Protein AF-A0A183IC36-F1 (afdb_monomer_lite)

Organism: NCBI:txid241478

Radius of gyration: 20.98 Å; chains: 1; bounding box: 50×53×58 Å

Foldseek 3Di:
DCPQDFQPFDFDDDPVCVPPDDDDDDDDDPVVQLVVPDFKDKGKCQQCSQPLVCQQSVWKKWFAFWQFFACVGPLDQFNLQITIIMIGHAVVSCVVPVLVVSVVRTADDPSGPRHDHDPSPPPDPDQLLAAEEEEEPVQPDPLADPVLVVVLVVVVCCSCPVRNYHYDYAYLPLLLCLLVLSLQNSLLRLLVSVLVQQPPPDDFWDPDDPDSVRRSVVSCVVRDDPVSVVSNVVSVVQQDFDDDPPDPGDRNNNVSLVSLVSLLVRVVCVCPVVVHPYYRHDQASDHDDDSVVVVVPPDPSVVCSRNSSGGRSCSSNSHIDIDDDDPD

Secondary structure (DSSP, 8-state):
--SS---S------SGGGGTS-S------HHHHHTT--SEEEEEESSSTTHHHHHHHTSEEEEPPTTTB--TTS--S-TTT-EEEEEES-HHHIIIIIHHHHHHHBS-BTTBTT-------------GGG-EEEEEGGG--TTS-HHHHHHHHHHHHHHHHHH--EEEEE--TTGGGHHHHHHHHHHHHHHHHGGG-SSSSSS---S--SSHHHHHHHHHHHHS-HHHHHHHHHHHHHHSPBP-TTS--B-HHHHHHHHHHHHHHHHHIIIIIS---EE---SSSSSPPPHHHHHS---HHHHHHHHTTTTHHHHHHT--EE------

pLDDT: mean 78.86, std 20.94, range [26.47, 98.12]

InterPro domains:
  IPR000120 Amidase [PTHR11895] (39-320)
  IPR023631 Amidase signature domain [PF01425] (37-319)
  IPR036928 Amidase signature (AS) superfamily [G3DSA:3.90.1300.10] (34-323)
  IPR036928 Amidase signature (AS) superfamily [SSF75304] (2-321)

Sequence (328 aa):
MLSDYVPPYNATVVERLLNNVAKNAFEFRIRSFSLKIYFSAIGSDTGGSTRNPASFCGVVGFKPTYGLLSRHGLISLVNSLDVPAIFTKIIQQLSANSLLTLELMAGIDVKDSTTVDFERCKPAVKDLKSLKIGLPKEYFTDDLSKSVVKLWMEVATLLETTFGCKLVEVSLPHTPYSIRCYHVIGESEIASNMARYDGIEYGHRVEESSSLSNMVALSRQEGFNEVVRRRILAGNYFLLKRYNENYFNIYRSTSAAKVRRLIANDFYRLFRQDKVDLLLTPITPSDAPLYSEYVDNEDGYTRERTDDYFTQPVNLAGICLFWLINLW

Structure (mmCIF, N/CA/C/O backbone):
data_AF-A0A183IC36-F1
#
_entry.id   AF-A0A183IC36-F1
#
loop_
_atom_site.group_PDB
_atom_site.id
_atom_site.type_symbol
_atom_site.label_atom_id
_atom_site.label_alt_id
_atom_site.label_comp_id
_atom_site.label_asym_id
_atom_site.label_entity_id
_atom_site.label_seq_id
_atom_site.pdbx_PDB_ins_code
_atom_site.Cartn_x
_atom_site.Cartn_y
_atom_site.Cartn_z
_atom_site.occupancy
_atom_site.B_iso_or_equiv
_atom_site.auth_seq_id
_atom_site.auth_comp_id
_atom_site.auth_asym_id
_atom_site.auth_atom_id
_atom_site.pdbx_PDB_model_num
ATOM 1 N N . MET A 1 1 ? 2.225 26.247 5.331 1.00 31.73 1 MET A N 1
ATOM 2 C CA . MET A 1 1 ? 2.516 24.858 5.745 1.00 31.73 1 MET A CA 1
ATOM 3 C C . MET A 1 1 ? 2.403 23.849 4.599 1.00 31.73 1 MET A C 1
ATOM 5 O O . MET A 1 1 ? 3.252 22.984 4.533 1.00 31.73 1 MET A O 1
ATOM 9 N N . LEU A 1 2 ? 1.454 23.975 3.654 1.00 32.62 2 LEU A N 1
ATOM 10 C CA . LEU A 1 2 ? 1.346 23.084 2.473 1.00 32.62 2 LEU A CA 1
ATOM 11 C C . LEU A 1 2 ? 1.917 23.685 1.164 1.00 32.62 2 LEU A C 1
ATOM 13 O O . LEU A 1 2 ? 1.571 23.238 0.070 1.00 32.62 2 LEU A O 1
ATOM 17 N N . SER A 1 3 ? 2.730 24.747 1.238 1.00 29.25 3 SER A N 1
ATOM 18 C CA . SER A 1 3 ? 3.227 25.456 0.048 1.00 29.25 3 SER A CA 1
ATOM 19 C C . SER A 1 3 ? 4.268 24.674 -0.749 1.00 29.25 3 SER A C 1
ATOM 21 O O . SER A 1 3 ? 4.345 24.863 -1.962 1.00 29.25 3 SER A O 1
ATOM 23 N N . ASP A 1 4 ? 4.987 23.766 -0.091 1.00 33.19 4 ASP A N 1
ATOM 24 C CA . ASP A 1 4 ? 6.212 23.164 -0.633 1.00 33.19 4 ASP A CA 1
ATOM 25 C C . ASP A 1 4 ? 6.184 21.625 -0.610 1.00 33.19 4 ASP A C 1
ATOM 27 O O . ASP A 1 4 ? 7.130 20.975 -1.034 1.00 33.19 4 ASP A O 1
ATOM 31 N N . TYR A 1 5 ? 5.080 21.009 -0.170 1.00 36.47 5 TYR A N 1
ATOM 32 C CA . TYR A 1 5 ? 4.939 19.552 -0.174 1.00 36.47 5 TYR A CA 1
ATOM 33 C C . TYR A 1 5 ? 4.614 19.030 -1.586 1.00 36.47 5 TYR A C 1
ATOM 35 O O . TYR A 1 5 ? 3.562 19.345 -2.155 1.00 36.47 5 TYR A O 1
ATOM 43 N N . VAL A 1 6 ? 5.511 18.211 -2.145 1.00 35.06 6 VAL A N 1
ATOM 44 C CA . VAL A 1 6 ? 5.308 17.465 -3.396 1.00 35.06 6 VAL A CA 1
ATOM 45 C C . VAL A 1 6 ? 5.135 15.985 -3.038 1.00 35.06 6 VAL A C 1
ATOM 47 O O . VAL A 1 6 ? 6.096 15.367 -2.584 1.00 35.06 6 VAL A O 1
ATOM 50 N N . PRO A 1 7 ? 3.937 15.394 -3.202 1.00 36.12 7 PRO A N 1
ATOM 51 C CA . PRO A 1 7 ? 3.745 13.978 -2.915 1.00 36.12 7 PRO A CA 1
ATOM 52 C C . PRO A 1 7 ? 4.574 13.119 -3.893 1.00 36.12 7 PRO A C 1
ATOM 54 O O . PRO A 1 7 ? 4.545 13.386 -5.095 1.00 36.12 7 PRO A O 1
ATOM 57 N N . PRO A 1 8 ? 5.265 12.063 -3.421 1.00 32.47 8 PRO A N 1
ATOM 58 C CA . PRO A 1 8 ? 6.140 11.223 -4.251 1.00 32.47 8 PRO A CA 1
ATOM 59 C C . PRO A 1 8 ? 5.389 10.289 -5.221 1.00 32.47 8 PRO A C 1
ATOM 61 O O . PRO A 1 8 ? 6.013 9.532 -5.964 1.00 32.47 8 PRO A O 1
ATOM 64 N N . TYR A 1 9 ? 4.053 10.322 -5.228 1.00 37.75 9 TYR A N 1
ATOM 65 C CA . TYR A 1 9 ? 3.208 9.374 -5.947 1.00 37.75 9 TYR A CA 1
ATOM 66 C C . TYR A 1 9 ? 2.429 10.067 -7.074 1.00 37.75 9 TYR A C 1
ATOM 68 O O . TYR A 1 9 ? 1.503 10.839 -6.822 1.00 37.75 9 TYR A O 1
ATOM 76 N N . ASN A 1 10 ? 2.783 9.761 -8.327 1.00 36.22 10 ASN A N 1
ATOM 77 C CA . ASN A 1 10 ? 1.979 10.122 -9.495 1.00 36.22 10 ASN A CA 1
ATOM 78 C C . ASN A 1 10 ? 0.760 9.191 -9.562 1.00 36.22 10 ASN A C 1
ATOM 80 O O . ASN A 1 10 ? 0.887 8.010 -9.876 1.00 36.22 10 ASN A O 1
ATOM 84 N N . ALA A 1 11 ? -0.426 9.712 -9.254 1.00 35.12 11 ALA A N 1
ATOM 85 C CA . ALA A 1 11 ? -1.677 9.015 -9.519 1.00 35.12 11 ALA A CA 1
ATOM 86 C C . ALA A 1 11 ? -2.098 9.270 -10.973 1.00 35.12 11 ALA A C 1
ATOM 88 O O . ALA A 1 11 ? -2.302 10.417 -11.366 1.00 35.12 11 ALA A O 1
ATOM 89 N N . THR A 1 12 ? -2.234 8.220 -11.783 1.00 34.06 12 THR A N 1
ATOM 90 C CA . THR A 1 12 ? -2.760 8.340 -13.152 1.00 34.06 12 THR A CA 1
ATOM 91 C C . THR A 1 12 ? -3.719 7.193 -13.447 1.00 34.06 12 THR A C 1
ATOM 93 O O . THR A 1 12 ? -3.271 6.069 -13.635 1.00 34.06 12 THR A O 1
ATOM 96 N N . VAL A 1 13 ? -5.026 7.479 -13.480 1.00 30.98 13 VAL A N 1
ATOM 97 C CA . VAL A 1 13 ? -6.116 6.676 -14.092 1.00 30.98 13 VAL A CA 1
ATOM 98 C C . VAL A 1 13 ? -7.286 7.668 -14.333 1.00 30.98 13 VAL A C 1
ATOM 100 O O . VAL A 1 13 ? -7.424 8.592 -13.538 1.00 30.98 13 VAL A O 1
ATOM 103 N N . VAL A 1 14 ? -8.177 7.630 -15.339 1.00 37.72 14 VAL A N 1
ATOM 104 C CA . VAL A 1 14 ? -8.875 6.506 -15.993 1.00 37.72 14 VAL A CA 1
ATOM 105 C C . VAL A 1 14 ? -9.609 6.954 -17.284 1.00 37.72 14 VAL A C 1
ATOM 107 O O . VAL A 1 14 ? -10.197 8.031 -17.320 1.00 37.72 14 VAL A O 1
ATOM 110 N N . GLU A 1 15 ? -9.719 6.053 -18.272 1.00 30.66 15 GLU A N 1
ATOM 111 C CA . GLU A 1 15 ? -10.542 6.145 -19.501 1.00 30.66 15 GLU A CA 1
ATOM 112 C C . GLU A 1 15 ? -12.043 5.783 -19.294 1.00 30.66 15 GLU A C 1
ATOM 114 O O . GLU A 1 15 ? -12.911 6.261 -20.018 1.00 30.66 15 GLU A O 1
ATOM 119 N N . ARG A 1 16 ? -12.412 5.001 -18.263 1.00 32.03 16 ARG A N 1
ATOM 120 C CA . ARG A 1 16 ? -13.821 4.624 -17.960 1.00 32.03 16 ARG A CA 1
ATOM 121 C C . ARG A 1 16 ? -14.717 5.773 -17.469 1.00 32.03 16 ARG A C 1
ATOM 123 O O . ARG A 1 16 ? -15.932 5.672 -17.621 1.00 32.03 16 ARG A O 1
ATOM 130 N N . LEU A 1 17 ? -14.158 6.857 -16.921 1.00 34.94 17 LEU A N 1
ATOM 131 C CA . LEU A 1 17 ? -14.944 8.041 -16.533 1.00 34.94 17 LEU A CA 1
ATOM 132 C C . LEU A 1 17 ? -15.499 8.792 -17.754 1.00 34.94 17 LEU A C 1
ATOM 134 O O . LEU A 1 17 ? -16.596 9.343 -17.683 1.00 34.94 17 LEU A O 1
ATOM 138 N N . LEU A 1 18 ? -14.790 8.747 -18.887 1.00 34.16 18 LEU A N 1
ATOM 139 C CA . LEU A 1 18 ? -15.135 9.506 -20.093 1.00 34.16 18 LEU A CA 1
ATOM 140 C C . LEU A 1 18 ? -16.410 9.012 -20.785 1.00 34.16 18 LEU A C 1
ATOM 142 O O . LEU A 1 18 ? -17.034 9.778 -21.515 1.00 34.16 18 LEU A O 1
ATOM 146 N N . ASN A 1 19 ? -16.821 7.765 -20.539 1.00 33.84 19 ASN A N 1
ATOM 147 C CA . ASN A 1 19 ? -17.969 7.177 -21.226 1.00 33.84 19 ASN A CA 1
ATOM 148 C C . ASN A 1 19 ? -19.306 7.371 -20.494 1.00 33.84 19 ASN A C 1
ATOM 150 O O . ASN A 1 19 ? -20.339 7.182 -21.126 1.00 33.84 19 ASN A O 1
ATOM 154 N N . ASN A 1 20 ? -19.315 7.763 -19.210 1.00 32.00 20 ASN A N 1
ATOM 155 C CA . ASN A 1 20 ? -20.555 7.826 -18.416 1.00 32.00 20 ASN A CA 1
ATOM 156 C C . ASN A 1 20 ? -20.737 9.079 -17.544 1.00 32.00 20 ASN A C 1
ATOM 158 O O . ASN A 1 20 ? -21.833 9.275 -17.023 1.00 32.00 20 ASN A O 1
ATOM 162 N N . VAL A 1 21 ? -19.730 9.942 -17.366 1.00 28.89 21 VAL A N 1
ATOM 163 C CA . VAL A 1 21 ? -19.878 11.164 -16.558 1.00 28.89 21 VAL A CA 1
ATOM 164 C C . VAL A 1 21 ? -19.208 12.342 -17.258 1.00 28.89 21 VAL A C 1
ATOM 166 O O . VAL A 1 21 ? -18.117 12.227 -17.804 1.00 28.89 21 VAL A O 1
ATOM 169 N N . ALA A 1 22 ? -19.930 13.462 -17.271 1.00 26.47 22 ALA A N 1
ATOM 170 C CA . ALA A 1 22 ? -19.610 14.752 -17.865 1.00 26.47 22 ALA A CA 1
ATOM 171 C C . ALA A 1 22 ? -18.113 15.063 -18.062 1.00 26.47 22 ALA A C 1
ATOM 173 O O . ALA A 1 22 ? -17.311 14.992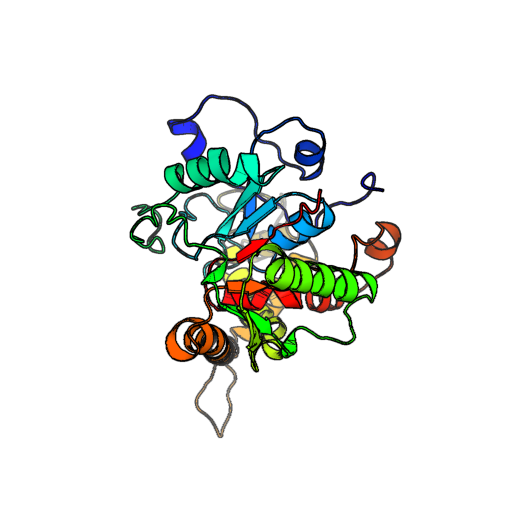 -17.133 1.00 26.47 22 ALA A O 1
ATOM 174 N N . LYS A 1 23 ? -17.790 15.545 -19.272 1.00 27.38 23 LYS A N 1
ATOM 175 C CA . LYS A 1 23 ? -16.598 16.349 -19.570 1.00 27.38 23 LYS A CA 1
ATOM 176 C C . LYS A 1 23 ? -16.442 17.423 -18.493 1.00 27.38 23 LYS A C 1
ATOM 178 O O . LYS A 1 23 ? -17.195 18.388 -18.530 1.00 27.38 23 LYS A O 1
ATOM 183 N N . ASN A 1 24 ? -15.513 17.250 -17.557 1.00 26.66 24 ASN A N 1
ATOM 184 C CA . ASN A 1 24 ? -14.719 18.319 -16.953 1.00 26.66 24 ASN A CA 1
ATOM 185 C C . ASN A 1 24 ? -13.709 17.753 -15.951 1.00 26.66 24 ASN A C 1
ATOM 187 O O . ASN A 1 24 ? -14.068 16.972 -15.075 1.00 26.66 24 ASN A O 1
ATOM 191 N N . ALA A 1 25 ? -12.489 18.289 -16.063 1.00 28.77 25 ALA A N 1
ATOM 192 C CA . ALA A 1 25 ? -11.307 18.092 -15.225 1.00 28.77 25 ALA A CA 1
ATOM 193 C C . ALA A 1 25 ? -10.624 16.738 -15.380 1.00 28.77 25 ALA A C 1
ATOM 195 O O . ALA A 1 25 ? -11.308 15.741 -15.332 1.00 28.77 25 ALA A O 1
ATOM 196 N N . PHE A 1 26 ? -9.297 16.717 -15.547 1.00 33.16 26 PHE A N 1
ATOM 197 C CA . PHE A 1 26 ? -8.390 15.796 -14.844 1.00 33.16 26 PHE A CA 1
ATOM 198 C C . PHE A 1 26 ? -6.934 16.122 -15.216 1.00 33.16 26 PHE A C 1
ATOM 200 O O . PHE A 1 26 ? -6.388 15.629 -16.193 1.00 33.16 26 PHE A O 1
ATOM 207 N N . GLU A 1 27 ? -6.307 16.951 -14.383 1.00 29.80 27 GLU A N 1
ATOM 208 C CA . GLU A 1 27 ? -4.854 17.035 -14.213 1.00 29.80 27 GLU A CA 1
ATOM 209 C C . GLU A 1 27 ? -4.636 17.189 -12.699 1.00 29.80 27 GLU A C 1
ATOM 211 O O . GLU A 1 27 ? -5.082 18.174 -12.101 1.00 29.80 27 GLU A O 1
ATOM 216 N N . PHE A 1 28 ? -4.115 16.158 -12.023 1.00 40.41 28 PHE A N 1
ATOM 217 C CA . PHE A 1 28 ? -4.201 16.070 -10.560 1.00 40.41 28 PHE A CA 1
ATOM 218 C C . PHE A 1 28 ? -2.845 16.230 -9.870 1.00 40.41 28 PHE A C 1
ATOM 220 O O . PHE A 1 28 ? -1.989 15.352 -9.908 1.00 40.41 28 PHE A O 1
ATOM 227 N N . ARG A 1 29 ? -2.707 17.341 -9.139 1.00 45.19 29 ARG A N 1
ATOM 228 C CA . ARG A 1 29 ? -1.849 17.464 -7.953 1.00 45.19 29 ARG A CA 1
ATOM 229 C C . ARG A 1 29 ? -2.770 17.499 -6.730 1.00 45.19 29 ARG A C 1
ATOM 231 O O . ARG A 1 29 ? -3.709 18.291 -6.707 1.00 45.19 29 ARG A O 1
ATOM 238 N N . ILE A 1 30 ? -2.480 16.702 -5.698 1.00 43.16 30 ILE A N 1
ATOM 239 C CA . ILE A 1 30 ? -3.249 16.581 -4.432 1.00 43.16 30 ILE A CA 1
ATOM 240 C C . ILE A 1 30 ? -3.588 17.955 -3.805 1.00 43.16 30 ILE A C 1
ATOM 242 O O . ILE A 1 30 ? -4.652 18.156 -3.217 1.00 43.16 30 ILE A O 1
ATOM 246 N N . ARG A 1 31 ? -2.732 18.955 -4.037 1.00 40.69 31 ARG A N 1
ATOM 247 C CA . ARG A 1 31 ? -2.911 20.354 -3.629 1.00 40.69 31 ARG A CA 1
ATOM 248 C C . ARG A 1 31 ? -4.170 21.023 -4.207 1.00 40.69 31 ARG A C 1
ATOM 250 O O . ARG A 1 31 ? -4.856 21.740 -3.484 1.00 40.69 31 ARG A O 1
ATOM 257 N N . SER A 1 32 ? -4.523 20.758 -5.467 1.00 41.00 32 SER A N 1
ATOM 258 C CA . SER A 1 32 ? -5.707 21.341 -6.126 1.00 41.00 32 SER A CA 1
ATOM 259 C C . SER A 1 32 ? -7.025 20.835 -5.523 1.00 41.00 32 SER A C 1
ATOM 261 O O . SER A 1 32 ? -8.036 21.536 -5.548 1.00 41.00 32 SER A O 1
ATOM 263 N N . PHE A 1 33 ? -7.015 19.637 -4.929 1.00 45.38 33 PHE A N 1
ATOM 264 C CA . PHE A 1 33 ? -8.163 19.069 -4.220 1.00 45.38 33 PHE A CA 1
ATOM 265 C C . PHE A 1 33 ? -8.390 19.725 -2.853 1.00 45.38 33 PHE A C 1
ATOM 267 O O . PHE A 1 33 ? -9.520 20.091 -2.518 1.00 45.38 33 PHE A O 1
ATOM 274 N N . SER A 1 34 ? -7.305 19.947 -2.105 1.00 44.66 34 SER A N 1
ATOM 275 C CA . SER A 1 34 ? -7.322 20.661 -0.821 1.00 44.66 34 SER A CA 1
ATOM 276 C C . SER A 1 34 ? -7.820 22.113 -0.976 1.00 44.66 34 SER A C 1
ATOM 278 O O . SER A 1 34 ? -8.571 22.614 -0.141 1.00 44.66 34 SER A O 1
ATOM 280 N N . LEU A 1 35 ? -7.547 22.754 -2.121 1.00 43.88 35 LEU A N 1
ATOM 281 C CA . LEU A 1 35 ? -7.967 24.126 -2.465 1.00 43.88 35 LEU A CA 1
ATOM 282 C C . LEU A 1 35 ? -9.443 24.287 -2.892 1.00 43.88 35 LEU A C 1
ATOM 284 O O . LEU A 1 35 ? -9.816 25.276 -3.515 1.00 43.88 35 LEU A O 1
ATOM 288 N N . LYS A 1 36 ? -10.314 23.345 -2.524 1.00 47.47 36 LYS A N 1
ATOM 289 C CA . LYS A 1 36 ? -11.776 23.390 -2.710 1.00 47.47 36 LYS A CA 1
ATOM 290 C C . LYS A 1 36 ? -12.328 23.218 -4.137 1.00 47.47 36 LYS A C 1
ATOM 292 O O . LYS A 1 36 ? -13.545 23.228 -4.278 1.00 47.47 36 LYS A O 1
ATOM 297 N N . ILE A 1 37 ? -11.522 22.887 -5.143 1.00 47.12 37 ILE A N 1
ATOM 298 C CA . ILE A 1 37 ? -11.973 22.879 -6.552 1.00 47.12 37 ILE A CA 1
ATOM 299 C C . ILE A 1 37 ? -12.823 21.640 -6.935 1.00 47.12 37 ILE A C 1
ATOM 301 O O . ILE A 1 37 ? -13.694 21.748 -7.791 1.00 47.12 37 ILE A O 1
ATOM 305 N N . TYR A 1 38 ? -12.658 20.486 -6.268 1.00 52.53 38 TYR A N 1
ATOM 306 C CA . TYR A 1 38 ? -13.317 19.220 -6.667 1.00 52.53 38 TYR A CA 1
ATOM 307 C C . TYR A 1 38 ? -14.015 18.477 -5.514 1.00 52.53 38 TYR A C 1
ATOM 309 O O . TYR A 1 38 ? -13.646 18.648 -4.352 1.00 52.53 38 TYR A O 1
ATOM 317 N N . PHE A 1 39 ? -15.027 17.652 -5.812 1.00 62.03 39 PHE A N 1
ATOM 318 C CA . PHE A 1 39 ? -15.812 16.899 -4.811 1.00 62.03 39 PHE A CA 1
ATOM 319 C C . PHE A 1 39 ? -15.217 15.526 -4.458 1.00 62.03 39 PHE A C 1
ATOM 321 O O . PHE A 1 39 ? -15.311 15.090 -3.313 1.00 62.03 39 PHE A O 1
ATOM 328 N N . SER A 1 40 ? -14.572 14.866 -5.419 1.00 70.50 40 SER A N 1
ATOM 329 C CA . SER A 1 40 ? -13.836 13.612 -5.243 1.00 70.50 40 SER A CA 1
ATOM 330 C C . SER A 1 40 ? -12.675 13.568 -6.238 1.00 70.50 40 SER A C 1
ATOM 332 O O . SER A 1 40 ? -12.696 14.292 -7.236 1.00 70.50 40 SER A O 1
ATOM 334 N N . ALA A 1 41 ? -11.659 12.759 -5.956 1.00 77.00 41 ALA A N 1
ATOM 335 C CA . ALA A 1 41 ? -10.572 12.487 -6.884 1.00 77.00 41 ALA A CA 1
ATOM 336 C C . ALA A 1 41 ? -10.178 11.012 -6.847 1.00 77.00 41 ALA A C 1
ATOM 338 O O . ALA A 1 41 ? -10.387 10.334 -5.842 1.00 77.00 41 ALA A O 1
ATOM 339 N N . ILE A 1 42 ? -9.592 10.532 -7.941 1.00 81.94 42 ILE A N 1
ATOM 340 C CA . ILE A 1 42 ? -9.096 9.162 -8.052 1.00 81.94 42 ILE A CA 1
ATOM 341 C C . ILE A 1 42 ? -7.588 9.159 -7.823 1.00 81.94 42 ILE A C 1
ATOM 343 O O . ILE A 1 42 ? -6.851 9.972 -8.378 1.00 81.94 42 ILE A O 1
ATOM 347 N N . GLY A 1 43 ? -7.154 8.230 -6.982 1.00 85.44 43 GLY A N 1
ATOM 348 C CA . GLY A 1 43 ? -5.767 7.897 -6.717 1.00 85.44 43 GLY A CA 1
ATOM 349 C C . GLY A 1 43 ? -5.443 6.464 -7.124 1.00 85.44 43 GLY A C 1
ATOM 350 O O . GLY A 1 43 ? -6.280 5.724 -7.641 1.00 85.44 43 GLY A O 1
ATOM 351 N N . SER A 1 44 ? -4.221 6.051 -6.814 1.00 89.12 44 SER A N 1
ATOM 352 C CA . SER A 1 44 ? -3.861 4.640 -6.704 1.00 89.12 44 SER A CA 1
ATOM 353 C C . SER A 1 44 ? -3.163 4.412 -5.366 1.00 89.12 44 SER A C 1
ATOM 355 O O . SER A 1 44 ? -2.596 5.337 -4.776 1.00 89.12 44 SER A O 1
ATOM 357 N N . ASP A 1 45 ? -3.250 3.199 -4.841 1.00 92.19 45 ASP A N 1
ATOM 358 C CA . ASP A 1 45 ? -2.612 2.819 -3.588 1.00 92.19 45 ASP A CA 1
ATOM 359 C C . ASP A 1 45 ? -1.987 1.432 -3.730 1.00 92.19 45 ASP A C 1
ATOM 361 O O . ASP A 1 45 ? -2.684 0.416 -3.732 1.00 92.19 45 ASP A O 1
ATOM 365 N N . THR A 1 46 ? -0.662 1.413 -3.852 1.00 92.75 46 THR A N 1
ATOM 366 C CA . THR A 1 46 ? 0.134 0.181 -3.951 1.00 92.75 46 THR A CA 1
ATOM 367 C C . THR A 1 46 ? 0.718 -0.225 -2.601 1.00 92.75 46 THR A C 1
ATOM 369 O O . THR A 1 46 ? 0.758 -1.409 -2.277 1.00 92.75 46 THR A O 1
ATOM 372 N N . GLY A 1 47 ? 1.111 0.753 -1.783 1.00 90.56 47 GLY A N 1
ATOM 373 C CA . GLY A 1 47 ? 1.684 0.541 -0.450 1.00 90.56 47 GLY A CA 1
ATOM 374 C C . GLY A 1 47 ? 1.316 1.621 0.566 1.00 90.56 47 GLY A C 1
ATOM 375 O O . GLY A 1 47 ? 1.946 1.693 1.605 1.00 90.56 47 GLY A O 1
ATOM 376 N N . GLY A 1 48 ? 0.318 2.465 0.281 1.00 87.31 48 GLY A N 1
ATOM 377 C CA . GLY A 1 48 ? 0.003 3.658 1.080 1.00 87.31 48 GLY A CA 1
ATOM 378 C C . GLY A 1 48 ? -0.161 4.937 0.259 1.00 87.31 48 GLY A C 1
ATOM 379 O O . GLY A 1 48 ? -0.529 5.969 0.811 1.00 87.31 48 GLY A O 1
ATOM 380 N N . SER A 1 49 ? 0.056 4.881 -1.058 1.00 87.19 49 SER A N 1
ATOM 381 C CA . SER A 1 49 ? 0.122 6.044 -1.959 1.00 87.19 49 SER A CA 1
ATOM 382 C C . SER A 1 49 ? -1.149 6.898 -2.048 1.00 87.19 49 SER A C 1
ATOM 384 O O . SER A 1 49 ? -1.095 8.000 -2.585 1.00 87.19 49 SER A O 1
ATOM 386 N N . THR A 1 50 ? -2.277 6.438 -1.496 1.00 86.81 50 THR A N 1
ATOM 387 C CA . THR A 1 50 ? -3.467 7.275 -1.275 1.00 86.81 50 THR A CA 1
ATOM 388 C C . THR A 1 50 ? -3.648 7.635 0.194 1.00 86.81 50 THR A C 1
ATOM 390 O O . THR A 1 50 ? -3.927 8.786 0.515 1.00 86.81 50 THR A O 1
ATOM 393 N N . ARG A 1 51 ? -3.455 6.680 1.106 1.00 87.81 51 ARG A N 1
ATOM 394 C CA . ARG A 1 51 ? -3.692 6.879 2.545 1.00 87.81 51 ARG A CA 1
ATOM 395 C C . ARG A 1 51 ? -2.682 7.814 3.212 1.00 87.81 51 ARG A C 1
ATOM 397 O O . ARG A 1 51 ? -3.088 8.677 3.980 1.00 87.81 51 ARG A O 1
ATOM 404 N N . ASN A 1 52 ? -1.401 7.701 2.881 1.00 86.62 52 ASN A N 1
ATOM 405 C CA . ASN A 1 52 ? -0.346 8.559 3.424 1.00 86.62 52 ASN A CA 1
ATOM 406 C C . ASN A 1 52 ? -0.546 10.035 3.043 1.00 86.62 52 ASN A C 1
ATOM 408 O O . ASN A 1 52 ? -0.632 10.872 3.944 1.00 86.62 52 ASN A O 1
ATOM 412 N N . PRO A 1 53 ? -0.722 10.400 1.756 1.00 82.75 53 PRO A N 1
ATOM 413 C CA . PRO A 1 53 ? -0.983 11.796 1.419 1.00 82.75 53 PRO A CA 1
ATOM 414 C C . PRO A 1 53 ? -2.352 12.289 1.903 1.00 82.75 53 PRO A C 1
ATOM 416 O O . PRO A 1 53 ? -2.476 13.470 2.217 1.00 82.75 53 PRO A O 1
ATOM 419 N N . ALA A 1 54 ? -3.362 11.417 2.001 1.00 82.19 54 ALA A N 1
ATOM 420 C CA . ALA A 1 54 ? -4.634 11.740 2.651 1.00 82.19 54 ALA A CA 1
ATOM 421 C C . ALA A 1 54 ? -4.424 12.174 4.111 1.00 82.19 54 ALA A C 1
ATOM 423 O O . ALA A 1 54 ? -4.896 13.246 4.496 1.00 82.19 54 ALA A O 1
ATOM 424 N N . SER A 1 55 ? -3.624 11.402 4.860 1.00 84.00 55 SER A N 1
ATOM 425 C CA . SER A 1 55 ? -3.219 11.707 6.237 1.00 84.00 55 SER A CA 1
ATOM 426 C C . SER A 1 55 ? -2.567 13.079 6.351 1.00 84.00 55 SER A C 1
ATOM 428 O O . SER A 1 55 ? -3.044 13.949 7.078 1.00 84.00 55 SER A O 1
ATOM 430 N N . PHE A 1 56 ? -1.536 13.322 5.543 1.00 81.94 56 PHE A N 1
ATOM 431 C CA . PHE A 1 56 ? -0.796 14.584 5.564 1.00 81.94 56 PHE A CA 1
ATOM 432 C C . PHE A 1 56 ? -1.607 15.798 5.100 1.00 81.94 56 PHE A C 1
ATOM 434 O O . PHE A 1 56 ? -1.314 16.922 5.504 1.00 81.94 56 PHE A O 1
ATOM 441 N N . CYS A 1 57 ? -2.618 15.600 4.252 1.00 81.00 57 CYS A N 1
ATOM 442 C CA . CYS A 1 57 ? -3.430 16.690 3.713 1.00 81.00 57 CYS A CA 1
ATOM 443 C C . CYS A 1 57 ? -4.734 16.929 4.482 1.00 81.00 57 CYS A C 1
ATOM 445 O O . CYS A 1 57 ? -5.473 17.844 4.112 1.00 81.00 57 CYS A O 1
ATOM 447 N N . GLY A 1 58 ? -5.048 16.126 5.504 1.00 76.94 58 GLY A N 1
ATOM 448 C CA . GLY A 1 58 ? -6.304 16.263 6.239 1.00 76.94 58 GLY A CA 1
ATOM 449 C C . GLY A 1 58 ? -7.540 15.924 5.393 1.00 76.94 58 GLY A C 1
ATOM 450 O O . GLY A 1 58 ? -8.573 16.567 5.553 1.00 76.94 58 GLY A O 1
ATOM 451 N N . VAL A 1 59 ? -7.438 14.987 4.441 1.00 78.12 59 VAL A N 1
ATOM 452 C CA . VAL A 1 59 ? -8.536 14.613 3.520 1.00 78.12 59 VAL A CA 1
ATOM 453 C C . VAL A 1 59 ? -8.766 13.114 3.520 1.00 78.12 59 VAL A C 1
ATOM 455 O O . VAL A 1 59 ? -7.819 12.347 3.595 1.00 78.12 59 VAL A O 1
ATOM 458 N N . VAL A 1 60 ? -10.008 12.662 3.398 1.00 79.81 60 VAL A N 1
ATOM 459 C CA . VAL A 1 60 ? -10.339 11.233 3.418 1.00 79.81 60 VAL A CA 1
ATOM 460 C C . VAL A 1 60 ? -9.674 10.511 2.244 1.00 79.81 60 VAL A C 1
ATOM 462 O O . VAL A 1 60 ? -9.891 10.874 1.088 1.00 79.81 60 VAL A O 1
ATOM 465 N N . GLY A 1 61 ? -8.910 9.459 2.541 1.00 83.25 61 GLY A N 1
ATOM 466 C CA . GLY A 1 61 ? -8.325 8.547 1.560 1.00 83.25 61 GLY A CA 1
ATOM 467 C C . GLY A 1 61 ? -8.874 7.141 1.753 1.00 83.25 61 GLY A C 1
ATOM 468 O O . GLY A 1 61 ? -8.727 6.546 2.824 1.00 83.25 61 GLY A O 1
ATOM 469 N N . PHE A 1 62 ? -9.502 6.599 0.715 1.00 84.81 62 PHE A N 1
ATOM 470 C CA . PHE A 1 62 ? -10.083 5.267 0.737 1.00 84.81 62 PHE A CA 1
ATOM 471 C C . PHE A 1 62 ? -9.382 4.351 -0.258 1.00 84.81 62 PHE A C 1
ATOM 473 O O . PHE A 1 62 ? -9.411 4.594 -1.466 1.00 84.81 62 PHE A O 1
ATOM 480 N N . LYS A 1 63 ? -8.802 3.265 0.267 1.00 90.31 63 LYS A N 1
ATOM 481 C CA . LYS A 1 63 ? -8.314 2.145 -0.534 1.00 90.31 63 LYS A CA 1
ATOM 482 C C . LYS A 1 63 ? -9.306 0.976 -0.441 1.00 90.31 63 LYS A C 1
ATOM 484 O O . LYS A 1 63 ? -9.346 0.302 0.598 1.00 90.31 63 LYS A O 1
ATOM 489 N N . PRO A 1 64 ? -10.038 0.670 -1.523 1.00 88.19 64 PRO A N 1
ATOM 490 C CA . PRO A 1 64 ? -10.922 -0.486 -1.580 1.00 88.19 64 PRO A CA 1
ATOM 491 C C . PRO A 1 64 ? -10.198 -1.834 -1.428 1.00 88.19 64 PRO A C 1
ATOM 493 O O . PRO A 1 64 ? -8.964 -1.926 -1.428 1.00 88.19 64 PRO A O 1
ATOM 496 N N . THR A 1 65 ? -10.982 -2.903 -1.291 1.00 90.62 65 THR A N 1
ATOM 497 C CA . THR A 1 65 ? -10.489 -4.286 -1.371 1.00 90.62 65 THR A CA 1
ATOM 498 C C . THR A 1 65 ? -9.874 -4.536 -2.748 1.00 90.62 65 THR A C 1
ATOM 500 O O . THR A 1 65 ? -10.395 -4.056 -3.758 1.00 90.62 65 THR A O 1
ATOM 503 N N . TYR A 1 66 ? -8.762 -5.274 -2.801 1.00 93.56 66 TYR A N 1
ATOM 504 C CA . TYR A 1 66 ? -8.145 -5.644 -4.075 1.00 93.56 66 TYR A CA 1
ATOM 505 C C . TYR A 1 66 ? -9.143 -6.428 -4.940 1.00 93.56 66 TYR A C 1
ATOM 507 O O . TYR A 1 66 ? -9.819 -7.329 -4.446 1.00 93.56 66 TYR A O 1
ATOM 515 N N . GLY A 1 67 ? -9.250 -6.057 -6.216 1.00 91.25 67 GLY A N 1
ATOM 516 C CA . GLY A 1 67 ? -10.212 -6.635 -7.157 1.00 91.25 67 GLY A CA 1
ATOM 517 C C . GLY A 1 67 ? -11.617 -6.022 -7.110 1.00 91.25 67 GLY A C 1
ATOM 518 O O . GLY A 1 67 ? -12.442 -6.383 -7.942 1.00 91.25 67 GLY A O 1
ATOM 519 N N . LEU A 1 68 ? -11.924 -5.095 -6.187 1.00 89.69 68 LEU A N 1
ATOM 520 C CA . LEU A 1 68 ? -13.237 -4.428 -6.182 1.00 89.69 68 LEU A CA 1
ATOM 521 C C . LEU A 1 68 ? -13.362 -3.416 -7.328 1.00 89.69 68 LEU A C 1
ATOM 523 O O . LEU A 1 68 ? -14.424 -3.296 -7.937 1.00 89.69 68 LEU A O 1
ATOM 527 N N . LEU A 1 69 ? -12.279 -2.686 -7.601 1.00 90.31 69 LEU A N 1
ATOM 528 C CA . LEU A 1 69 ? -12.183 -1.731 -8.700 1.00 90.31 69 LEU A CA 1
ATOM 529 C C . LEU A 1 69 ? -11.244 -2.269 -9.779 1.00 90.31 69 LEU A C 1
ATOM 531 O O . LEU A 1 69 ? -10.154 -2.748 -9.463 1.00 90.31 69 LEU A O 1
ATOM 535 N N . SER A 1 70 ? -11.659 -2.139 -11.040 1.00 91.25 70 SER A N 1
ATOM 536 C CA . SER A 1 70 ? -10.841 -2.520 -12.194 1.00 91.25 70 SER A CA 1
ATOM 537 C C . SER A 1 70 ? -9.575 -1.677 -12.301 1.00 91.25 70 SER A C 1
ATOM 539 O O . SER A 1 70 ? -9.609 -0.452 -12.179 1.00 91.25 70 SER A O 1
ATOM 541 N N . ARG A 1 71 ? -8.465 -2.345 -12.604 1.00 94.00 71 ARG A N 1
ATOM 542 C CA . ARG A 1 71 ? -7.157 -1.761 -12.915 1.00 94.00 71 ARG A CA 1
ATOM 543 C C . ARG A 1 71 ? -6.967 -1.555 -14.418 1.00 94.00 71 ARG A C 1
ATOM 545 O O . ARG A 1 71 ? -5.907 -1.104 -14.838 1.00 94.00 71 ARG A O 1
ATOM 552 N N . HIS A 1 72 ? -7.960 -1.862 -15.252 1.00 91.06 72 HIS A N 1
ATOM 553 C CA . HIS A 1 72 ? -7.865 -1.604 -16.685 1.00 91.06 72 HIS A CA 1
ATOM 554 C C . HIS A 1 72 ? -7.729 -0.094 -16.958 1.00 91.06 72 HIS A C 1
ATOM 556 O O . HIS A 1 72 ? -8.620 0.698 -16.644 1.00 91.06 72 HIS A O 1
ATOM 562 N N . GLY A 1 73 ? -6.603 0.296 -17.560 1.00 87.75 73 GLY A N 1
ATOM 563 C CA . GLY A 1 73 ? -6.227 1.694 -17.796 1.00 87.75 73 GLY A CA 1
ATOM 564 C C . GLY A 1 73 ? -5.385 2.326 -16.680 1.00 87.75 73 GLY A C 1
ATOM 565 O O . GLY A 1 73 ? -4.930 3.454 -16.852 1.00 87.75 73 GLY A O 1
ATOM 566 N N . LEU A 1 74 ? -5.147 1.627 -15.560 1.00 87.31 74 LEU A N 1
ATOM 567 C CA . LEU A 1 74 ? -4.139 2.013 -14.567 1.00 87.31 74 LEU A CA 1
ATOM 568 C C . LEU A 1 74 ? -2.764 1.594 -15.080 1.00 87.31 74 LEU A C 1
ATOM 570 O O . LEU A 1 74 ? 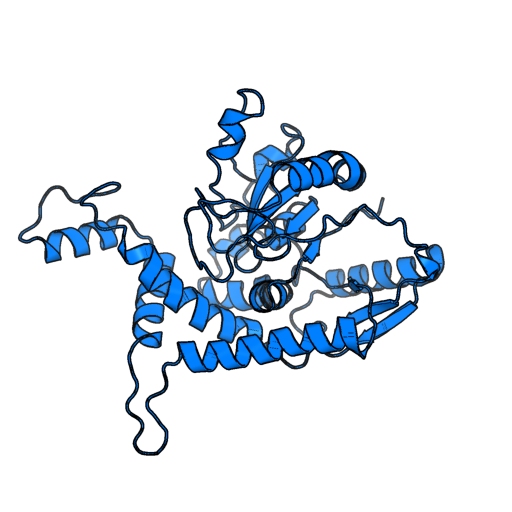-2.551 0.443 -15.461 1.00 87.31 74 LEU A O 1
ATOM 574 N N . ILE A 1 75 ? -1.820 2.530 -15.062 1.00 90.19 75 ILE A N 1
ATOM 575 C CA . ILE A 1 75 ? -0.420 2.216 -15.326 1.00 90.19 75 ILE A CA 1
ATOM 576 C C . ILE A 1 75 ? 0.110 1.412 -14.135 1.00 90.19 75 ILE A C 1
ATOM 578 O O . ILE A 1 75 ? 0.351 1.968 -13.066 1.00 90.19 75 ILE A O 1
ATOM 582 N N . SER A 1 76 ? 0.259 0.099 -14.314 1.00 88.38 76 SER A N 1
ATOM 583 C CA . SER A 1 76 ? 0.665 -0.802 -13.235 1.00 88.38 76 SER A CA 1
ATOM 584 C C . SER A 1 76 ? 2.069 -0.503 -12.710 1.00 88.38 76 SER A C 1
ATOM 586 O O . SER A 1 76 ? 3.040 -0.469 -13.473 1.00 88.38 76 SER A O 1
ATOM 588 N N . LEU A 1 77 ? 2.183 -0.405 -11.388 1.00 91.62 77 LEU A N 1
ATOM 589 C CA . LEU A 1 77 ? 3.439 -0.437 -10.651 1.00 91.62 77 LEU A CA 1
ATOM 590 C C . LEU A 1 77 ? 3.688 -1.864 -10.139 1.00 91.62 77 LEU A C 1
ATOM 592 O O . LEU A 1 77 ? 4.647 -2.512 -10.562 1.00 91.62 77 LEU A O 1
ATOM 596 N N . VAL A 1 78 ? 2.783 -2.387 -9.305 1.00 94.88 78 VAL A N 1
ATOM 597 C CA . VAL A 1 78 ? 2.809 -3.746 -8.739 1.00 94.88 78 VAL A CA 1
ATOM 598 C C . VAL A 1 78 ? 1.423 -4.368 -8.908 1.00 94.88 78 VAL A C 1
ATOM 600 O O . VAL A 1 78 ? 0.517 -4.122 -8.117 1.00 94.88 78 VAL A O 1
ATOM 603 N N . ASN A 1 79 ? 1.235 -5.220 -9.917 1.00 93.62 79 ASN A N 1
ATOM 604 C CA . ASN A 1 79 ? -0.083 -5.754 -10.280 1.00 93.62 79 ASN A CA 1
ATOM 605 C C . ASN A 1 79 ? -0.807 -6.448 -9.127 1.00 93.62 79 ASN A C 1
ATOM 607 O O . ASN A 1 79 ? -2.036 -6.399 -9.055 1.00 93.62 79 ASN A O 1
ATOM 611 N N . SER A 1 80 ? -0.069 -7.125 -8.249 1.00 95.00 80 SER A N 1
ATOM 612 C CA . SER A 1 80 ? -0.669 -7.854 -7.134 1.00 95.00 80 SER A CA 1
ATOM 613 C C . SER A 1 80 ? -1.024 -6.980 -5.925 1.00 95.00 80 SER A C 1
ATOM 615 O O . SER A 1 80 ? -1.589 -7.513 -4.967 1.00 95.00 80 SER A O 1
ATOM 617 N N . LEU A 1 81 ? -0.692 -5.682 -5.946 1.00 95.62 81 LEU A N 1
ATOM 618 C CA . LEU A 1 81 ? -0.892 -4.736 -4.837 1.00 95.62 81 LEU A CA 1
ATOM 619 C C . LEU A 1 81 ? -1.573 -3.423 -5.249 1.00 95.62 81 LEU A C 1
ATOM 621 O O . LEU A 1 81 ? -2.147 -2.757 -4.388 1.00 95.62 81 LEU A O 1
ATOM 625 N N . ASP A 1 82 ? -1.517 -3.058 -6.529 1.00 94.62 82 ASP A N 1
ATOM 626 C CA . ASP A 1 82 ? -2.114 -1.845 -7.078 1.00 94.62 82 ASP A CA 1
ATOM 627 C C . ASP A 1 82 ? -3.631 -1.861 -6.914 1.00 94.62 82 ASP A C 1
ATOM 629 O O . ASP A 1 82 ? -4.311 -2.796 -7.340 1.00 94.62 82 ASP A O 1
ATOM 633 N N . VAL A 1 83 ? -4.174 -0.795 -6.334 1.00 93.25 83 VAL A N 1
ATOM 634 C CA . VAL A 1 83 ? -5.617 -0.606 -6.189 1.00 93.25 83 VAL A CA 1
ATOM 635 C C . VAL A 1 83 ? -5.972 0.832 -6.578 1.00 93.25 83 VAL A C 1
ATOM 637 O O . VAL A 1 83 ? -5.412 1.758 -5.987 1.00 93.25 83 VAL A O 1
ATOM 640 N N . PRO A 1 84 ? -6.896 1.061 -7.533 1.00 91.31 84 PRO A N 1
ATOM 641 C CA . PRO A 1 84 ? -7.497 2.372 -7.735 1.00 91.31 84 PRO A CA 1
ATOM 642 C C . PRO A 1 84 ? -8.183 2.814 -6.445 1.00 91.31 84 PRO A C 1
ATOM 644 O O . PRO A 1 84 ? -8.880 2.032 -5.799 1.00 91.31 84 PRO A O 1
ATOM 647 N N . ALA A 1 85 ? -7.975 4.058 -6.053 1.00 87.44 85 ALA A N 1
ATOM 648 C CA . ALA A 1 85 ? -8.368 4.565 -4.748 1.00 87.44 85 ALA A CA 1
ATOM 649 C C . ALA A 1 85 ? -9.111 5.896 -4.888 1.00 87.44 85 ALA A C 1
ATOM 651 O O . ALA A 1 85 ? -9.114 6.506 -5.957 1.00 87.44 85 ALA A O 1
ATOM 652 N N . ILE A 1 86 ? -9.777 6.337 -3.823 1.00 83.94 86 ILE A N 1
ATOM 653 C CA . ILE A 1 86 ? -10.658 7.509 -3.852 1.00 83.94 86 ILE A CA 1
ATOM 654 C C . ILE A 1 86 ? -10.236 8.491 -2.758 1.00 83.94 86 ILE A C 1
ATOM 656 O O . ILE A 1 86 ? -10.058 8.105 -1.604 1.00 83.94 86 ILE A O 1
ATOM 660 N N . PHE A 1 87 ? -10.134 9.769 -3.112 1.00 79.12 87 PHE A N 1
ATOM 661 C CA . PHE A 1 87 ? -9.995 10.885 -2.181 1.00 79.12 87 PHE A CA 1
ATOM 662 C C . PHE A 1 87 ? -11.314 11.656 -2.055 1.00 79.12 87 PHE A C 1
ATOM 664 O O . PHE A 1 87 ? -11.984 11.920 -3.061 1.00 79.12 87 PHE A O 1
ATOM 671 N N . THR A 1 88 ? -11.666 12.077 -0.835 1.00 73.25 88 THR A N 1
ATOM 672 C CA . THR A 1 88 ? -12.760 13.031 -0.564 1.00 73.25 88 THR A CA 1
ATOM 673 C C . THR A 1 88 ? -12.433 14.018 0.555 1.00 73.25 88 THR A C 1
ATOM 675 O O . THR A 1 88 ? -11.512 13.803 1.331 1.00 73.25 88 THR A O 1
ATOM 678 N N . LYS A 1 89 ? -13.147 15.153 0.624 1.00 65.56 89 LYS A N 1
ATOM 679 C CA . LYS A 1 89 ? -12.831 16.231 1.583 1.00 65.56 89 LYS A CA 1
ATOM 680 C C . LYS A 1 89 ? -13.347 15.983 2.999 1.00 65.56 89 LYS A C 1
ATOM 682 O O . LYS A 1 89 ? -12.639 16.288 3.944 1.00 65.56 89 LYS A O 1
ATOM 687 N N . ILE A 1 90 ? -14.581 15.496 3.144 1.00 61.62 90 ILE A N 1
ATOM 688 C CA . ILE A 1 90 ? -15.248 15.324 4.446 1.00 61.62 90 ILE A CA 1
ATOM 689 C C . ILE A 1 90 ? -16.061 14.030 4.485 1.00 61.62 90 ILE A C 1
ATOM 691 O O . ILE A 1 90 ? -16.580 13.580 3.463 1.00 61.62 90 ILE A O 1
ATOM 695 N N . ILE A 1 91 ? -16.232 13.463 5.680 1.00 54.25 91 ILE A N 1
ATOM 696 C CA . ILE A 1 91 ? -16.936 12.189 5.915 1.00 54.25 91 ILE A CA 1
ATOM 697 C C . ILE A 1 91 ? -18.402 12.238 5.441 1.00 54.25 91 ILE A C 1
ATOM 699 O O . ILE A 1 91 ? -18.898 11.267 4.876 1.00 54.25 91 ILE A O 1
ATOM 703 N N . GLN A 1 92 ? -19.094 13.376 5.574 1.00 50.19 92 GLN A N 1
ATOM 704 C CA . GLN A 1 92 ? -20.466 13.509 5.052 1.00 50.19 92 GLN A CA 1
ATOM 705 C C . GLN A 1 92 ? -20.525 13.435 3.514 1.00 50.19 92 GLN A C 1
ATOM 707 O O . GLN A 1 92 ? -21.529 13.017 2.947 1.00 50.19 92 GLN A O 1
ATOM 712 N N . GLN A 1 93 ? -19.440 13.799 2.824 1.00 49.28 93 GLN A N 1
ATOM 713 C CA . GLN A 1 93 ? -19.294 13.593 1.380 1.00 49.28 93 GLN A CA 1
ATOM 714 C C . GLN A 1 93 ? -18.754 12.193 1.053 1.00 49.28 93 GLN A C 1
ATOM 716 O O . GLN A 1 93 ? -18.974 11.708 -0.052 1.00 49.28 93 GLN A O 1
ATOM 721 N N . LEU A 1 94 ? -18.094 11.505 1.990 1.00 49.53 94 LEU A N 1
ATOM 722 C CA . LEU A 1 94 ? -17.731 10.092 1.850 1.00 49.53 94 LEU A CA 1
ATOM 723 C C . LEU A 1 94 ? -18.994 9.212 1.778 1.00 49.53 94 LEU A C 1
ATOM 725 O O . LEU A 1 94 ? -19.091 8.376 0.884 1.00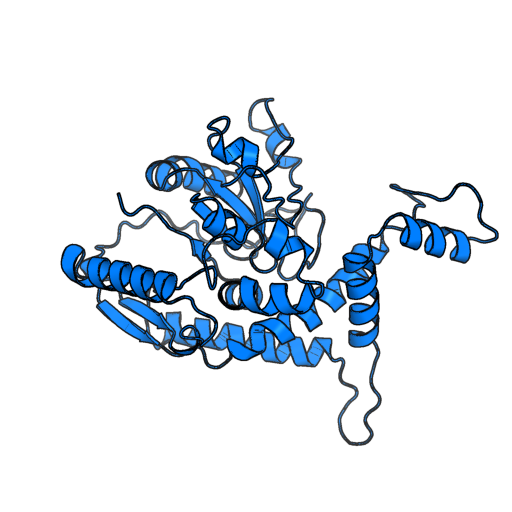 49.53 94 LEU A O 1
ATOM 729 N N . SER A 1 95 ? -19.990 9.433 2.643 1.00 51.47 95 SER A N 1
ATOM 730 C CA . SER A 1 95 ? -21.214 8.613 2.649 1.00 51.47 95 SER A CA 1
ATOM 731 C C . SER A 1 95 ? -22.111 8.826 1.425 1.00 51.47 95 SER A C 1
ATOM 733 O O . SER A 1 95 ? -22.704 7.863 0.953 1.00 51.47 95 SER A O 1
ATOM 735 N N . ALA A 1 96 ? -22.190 10.048 0.885 1.00 55.12 96 ALA A N 1
ATOM 736 C CA . ALA A 1 96 ? -23.017 10.343 -0.289 1.00 55.12 96 ALA A CA 1
ATOM 737 C C . ALA A 1 96 ? -22.258 10.206 -1.622 1.00 55.12 96 ALA A C 1
ATOM 739 O O . ALA A 1 96 ? -22.773 9.610 -2.562 1.00 55.12 96 ALA A O 1
ATOM 740 N N . ASN A 1 97 ? -21.029 10.726 -1.712 1.00 55.03 97 ASN A N 1
ATOM 741 C CA . ASN A 1 97 ? -20.296 10.821 -2.979 1.00 55.03 97 ASN A CA 1
ATOM 742 C C . ASN A 1 97 ? -19.211 9.752 -3.130 1.00 55.03 97 ASN A C 1
ATOM 744 O O . ASN A 1 97 ? -19.054 9.249 -4.231 1.00 55.03 97 ASN A O 1
ATOM 748 N N . SER A 1 98 ? -18.467 9.368 -2.081 1.00 58.81 98 SER A N 1
ATOM 749 C CA . SER A 1 98 ? -17.494 8.264 -2.234 1.00 58.81 98 SER A CA 1
ATOM 750 C C . SER A 1 98 ? -18.171 6.919 -2.367 1.00 58.81 98 SER A C 1
ATOM 752 O O . SER A 1 98 ? -17.689 6.098 -3.134 1.00 58.81 98 SER A O 1
ATOM 754 N N . LEU A 1 99 ? -19.265 6.687 -1.637 1.00 65.25 99 LEU A N 1
ATOM 755 C CA . LEU A 1 99 ? -20.061 5.479 -1.816 1.00 65.25 99 LEU A CA 1
ATOM 756 C C . LEU A 1 99 ? -20.619 5.422 -3.239 1.00 65.25 99 LEU A C 1
ATOM 758 O O . LEU A 1 99 ? -20.452 4.406 -3.894 1.00 65.25 99 LEU A O 1
ATOM 762 N N . LEU A 1 100 ? -21.166 6.529 -3.753 1.00 68.31 100 LEU A N 1
ATOM 763 C CA . LEU A 1 100 ? -21.626 6.608 -5.138 1.00 68.31 100 LEU A CA 1
ATOM 764 C C . LEU A 1 100 ? -20.481 6.392 -6.143 1.00 68.31 100 LEU A C 1
ATOM 766 O O . LEU A 1 100 ? -20.613 5.586 -7.056 1.00 68.31 100 LEU A O 1
ATOM 770 N N . THR A 1 101 ? -19.335 7.059 -5.971 1.00 70.50 101 THR A N 1
ATOM 771 C CA . THR A 1 101 ? -18.150 6.857 -6.822 1.00 70.50 101 THR A CA 1
ATOM 772 C C . THR A 1 101 ? -17.683 5.402 -6.775 1.00 70.50 101 THR A C 1
ATOM 774 O O . THR A 1 101 ? -17.414 4.809 -7.816 1.00 70.50 101 THR A O 1
ATOM 777 N N . LEU A 1 102 ? -17.631 4.799 -5.586 1.00 76.75 102 LEU A N 1
ATOM 778 C CA . LEU A 1 102 ? -17.288 3.395 -5.402 1.00 76.75 102 LEU A CA 1
ATOM 779 C C . LEU A 1 102 ? -18.303 2.488 -6.101 1.00 76.75 102 LEU A C 1
ATOM 781 O O . LEU A 1 102 ? -17.893 1.607 -6.841 1.00 76.75 102 LEU A O 1
ATOM 785 N N . GLU A 1 103 ? -19.603 2.712 -5.917 1.00 77.06 103 GLU A N 1
ATOM 786 C CA . GLU A 1 103 ? -20.683 1.941 -6.542 1.00 77.06 103 GLU A CA 1
ATOM 787 C C . GLU A 1 103 ? -20.650 2.017 -8.072 1.00 77.06 103 GLU A C 1
ATOM 789 O O . GLU A 1 103 ? -20.912 1.015 -8.740 1.00 77.06 103 GLU A O 1
ATOM 794 N N . LEU A 1 104 ? -20.303 3.183 -8.626 1.00 79.94 104 LEU A N 1
ATOM 795 C CA . LEU A 1 104 ? -20.159 3.392 -10.067 1.00 79.94 104 LEU A CA 1
ATOM 796 C C . LEU A 1 104 ? -18.910 2.709 -10.635 1.00 79.94 104 LEU A C 1
ATOM 798 O O . LEU A 1 104 ? -18.932 2.238 -11.771 1.00 79.94 104 LEU A O 1
ATOM 802 N N . MET A 1 105 ? -17.817 2.671 -9.871 1.00 82.81 105 MET A N 1
ATOM 803 C CA . MET A 1 105 ? -16.548 2.084 -10.311 1.00 82.81 105 MET A CA 1
ATOM 804 C C . MET A 1 105 ? -16.454 0.575 -10.039 1.00 82.81 105 MET A C 1
ATOM 806 O O . MET A 1 105 ? -15.672 -0.109 -10.704 1.00 82.81 105 MET A O 1
ATOM 810 N N . ALA A 1 106 ? -17.197 0.063 -9.055 1.00 85.25 106 ALA A N 1
ATOM 811 C CA . ALA A 1 106 ? -17.049 -1.290 -8.536 1.00 85.25 106 ALA A CA 1
ATOM 812 C C . ALA A 1 106 ? -17.773 -2.358 -9.355 1.00 85.25 106 ALA A C 1
ATOM 814 O O . ALA A 1 106 ? -18.926 -2.203 -9.775 1.00 85.25 106 ALA A O 1
ATOM 815 N N . GLY A 1 107 ? -17.113 -3.509 -9.459 1.00 83.94 107 GLY A N 1
ATOM 816 C CA . GLY A 1 107 ? -17.659 -4.726 -10.045 1.00 83.94 107 GLY A CA 1
ATOM 817 C C . GLY A 1 107 ? -16.764 -5.325 -11.120 1.00 83.94 107 GLY A C 1
ATOM 818 O O . GLY A 1 107 ? -15.667 -4.838 -11.401 1.00 83.94 107 GLY A O 1
ATOM 819 N N . ILE A 1 108 ? -17.270 -6.401 -11.720 1.00 90.44 108 ILE A N 1
ATOM 820 C CA . ILE A 1 108 ? -16.569 -7.153 -12.757 1.00 90.44 108 ILE A CA 1
ATOM 821 C C . ILE A 1 108 ? -16.267 -6.270 -13.970 1.00 90.44 108 ILE A C 1
ATOM 823 O O . ILE A 1 108 ? -17.130 -5.580 -14.517 1.00 90.44 108 ILE A O 1
ATOM 827 N N . ASP A 1 109 ? -15.023 -6.347 -14.426 1.00 91.19 109 ASP A N 1
ATOM 828 C CA . ASP A 1 109 ? -14.570 -5.816 -15.699 1.00 91.19 109 ASP A CA 1
ATOM 829 C C . ASP A 1 109 ? -13.993 -6.942 -16.546 1.00 91.19 109 ASP A C 1
ATOM 831 O O . ASP A 1 109 ? -12.974 -7.533 -16.207 1.00 91.19 109 ASP A O 1
ATOM 835 N N . VAL A 1 110 ? -14.599 -7.190 -17.705 1.00 93.56 110 VAL A N 1
ATOM 836 C CA . VAL A 1 110 ? -14.113 -8.189 -18.668 1.00 93.56 110 VAL A CA 1
ATOM 837 C C . VAL A 1 110 ? -12.697 -7.898 -19.178 1.00 93.56 110 VAL A C 1
ATOM 839 O O . VAL A 1 110 ? -12.030 -8.804 -19.670 1.00 93.56 110 VAL A O 1
ATOM 842 N N . LYS A 1 111 ? -12.226 -6.649 -19.065 1.00 93.12 111 LYS A N 1
ATOM 843 C CA . LYS A 1 111 ? -10.862 -6.246 -19.429 1.00 93.12 111 LYS A CA 1
ATOM 844 C C . LYS A 1 111 ? -9.857 -6.366 -18.279 1.00 93.12 111 LYS A C 1
ATOM 846 O O . LYS A 1 111 ? -8.670 -6.132 -18.491 1.00 93.12 111 LYS A O 1
ATOM 851 N N . ASP A 1 112 ? -10.309 -6.730 -17.081 1.00 93.75 112 ASP A N 1
ATOM 852 C CA . ASP A 1 112 ? -9.457 -6.977 -15.922 1.00 93.75 112 ASP A CA 1
ATOM 853 C C . ASP A 1 112 ? -9.842 -8.292 -15.232 1.00 93.75 112 ASP A C 1
ATOM 855 O O . ASP A 1 112 ? -10.735 -8.359 -14.385 1.00 93.75 112 ASP A O 1
ATOM 859 N N . SER A 1 113 ? -9.070 -9.334 -15.549 1.00 95.38 113 SER A N 1
ATOM 860 C CA . SER A 1 113 ? -9.188 -10.679 -14.966 1.00 95.38 113 SER A CA 1
ATOM 861 C C . SER A 1 113 ? -9.025 -10.751 -13.440 1.00 95.38 113 SER A C 1
ATOM 863 O O . SER A 1 113 ? -9.258 -11.808 -12.861 1.00 95.38 113 SER A O 1
ATOM 865 N N . THR A 1 114 ? -8.595 -9.667 -12.787 1.00 94.81 114 THR A N 1
ATOM 866 C CA . THR A 1 114 ? -8.423 -9.600 -11.327 1.00 94.81 114 THR A CA 1
ATOM 867 C C . THR A 1 114 ? -9.607 -8.975 -10.600 1.00 94.81 114 THR A C 1
ATOM 869 O O . THR A 1 114 ? -9.615 -8.959 -9.369 1.00 94.81 114 THR A O 1
ATOM 872 N N . THR A 1 115 ? -10.611 -8.484 -11.334 1.00 92.38 115 THR A N 1
ATOM 873 C CA . THR A 1 115 ? -11.858 -8.034 -10.716 1.00 92.38 115 THR A CA 1
ATOM 874 C C . THR A 1 115 ? -12.633 -9.210 -10.137 1.00 92.38 115 THR A C 1
ATOM 876 O O . THR A 1 115 ? -12.696 -10.291 -10.721 1.00 92.38 115 THR A O 1
ATOM 879 N N . VAL A 1 116 ? -13.211 -9.001 -8.959 1.00 87.38 116 VAL A N 1
ATOM 880 C CA . VAL A 1 116 ? -13.981 -10.013 -8.236 1.00 87.38 116 VAL A CA 1
ATOM 881 C C . VAL A 1 116 ? -15.379 -9.471 -7.994 1.00 87.38 116 VAL A C 1
ATOM 883 O O . VAL A 1 116 ? -15.556 -8.300 -7.654 1.00 87.38 116 VAL A O 1
ATOM 886 N N . ASP A 1 117 ? -16.378 -10.331 -8.179 1.00 80.50 117 ASP A N 1
ATOM 887 C CA . ASP A 1 117 ? -17.758 -9.997 -7.863 1.00 80.50 117 ASP A CA 1
ATOM 888 C C . ASP A 1 117 ? -17.931 -10.076 -6.348 1.00 80.50 117 ASP A C 1
ATOM 890 O O . ASP A 1 117 ? -18.039 -11.152 -5.756 1.00 80.50 117 ASP A O 1
ATOM 894 N N . PHE A 1 118 ? -17.850 -8.921 -5.699 1.00 70.38 118 PHE A N 1
ATOM 895 C CA . PHE A 1 118 ? -18.202 -8.802 -4.298 1.00 70.38 118 PHE A CA 1
ATOM 896 C C . PHE A 1 118 ? -19.701 -8.547 -4.220 1.00 70.38 118 PHE A C 1
ATOM 898 O O . PHE A 1 118 ? -20.195 -7.621 -4.868 1.00 70.38 118 PHE A O 1
ATOM 905 N N . GLU A 1 119 ? -20.414 -9.296 -3.371 1.00 64.00 119 GLU A N 1
ATOM 906 C CA . GLU A 1 119 ? -21.743 -8.863 -2.942 1.00 64.00 119 GLU A CA 1
ATOM 907 C C . GLU A 1 119 ? -21.619 -7.417 -2.469 1.00 64.00 119 GLU A C 1
ATOM 909 O O . GLU A 1 119 ? -20.894 -7.119 -1.514 1.00 64.00 119 GLU A O 1
ATOM 914 N N . ARG A 1 120 ? -22.265 -6.499 -3.196 1.00 59.22 120 ARG A N 1
ATOM 915 C CA . ARG A 1 120 ? -22.207 -5.075 -2.885 1.00 59.22 120 ARG A CA 1
ATOM 916 C C . ARG A 1 120 ? -22.727 -4.917 -1.466 1.00 59.22 120 ARG A C 1
ATOM 918 O O . ARG A 1 120 ? -23.919 -5.108 -1.224 1.00 59.22 120 ARG A O 1
ATOM 925 N N . CYS A 1 121 ? -21.830 -4.601 -0.531 1.00 49.56 121 CYS A N 1
ATOM 926 C CA . CYS A 1 121 ? -22.208 -4.295 0.837 1.00 49.56 121 CYS A CA 1
ATOM 927 C C . CYS A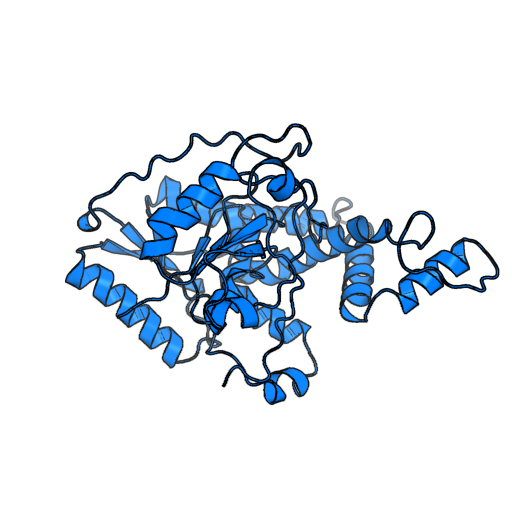 1 121 ? -23.164 -3.109 0.780 1.00 49.56 121 CYS A C 1
ATOM 929 O O . CYS A 1 121 ? -22.733 -1.964 0.652 1.00 49.56 121 CYS A O 1
ATOM 931 N N . LYS A 1 122 ? -24.468 -3.377 0.882 1.00 51.69 122 LYS A N 1
ATOM 932 C CA . LYS A 1 122 ? -25.415 -2.339 1.271 1.00 51.69 122 LYS A CA 1
ATOM 933 C C . LYS A 1 122 ? -24.867 -1.753 2.571 1.00 51.69 122 LYS A C 1
ATOM 935 O O . LYS A 1 122 ? -24.500 -2.550 3.442 1.00 51.69 122 LYS A O 1
ATOM 940 N N . PRO A 1 123 ? -24.768 -0.423 2.717 1.00 54.62 123 PRO A N 1
ATOM 941 C CA . PRO A 1 123 ? -24.329 0.169 3.968 1.00 54.62 123 PRO A CA 1
ATOM 942 C C . PRO A 1 123 ? -25.259 -0.324 5.076 1.00 54.62 123 PRO A C 1
ATOM 944 O O . PRO A 1 123 ? -26.405 0.106 5.190 1.00 54.62 123 PRO A O 1
ATOM 947 N N . ALA A 1 124 ? -24.798 -1.296 5.857 1.00 52.56 124 ALA A N 1
ATOM 948 C CA . ALA A 1 124 ? -25.516 -1.744 7.027 1.00 52.56 124 ALA A CA 1
ATOM 949 C C . ALA A 1 124 ? -25.161 -0.748 8.123 1.00 52.56 124 ALA A C 1
ATOM 951 O O . ALA A 1 124 ? -24.020 -0.712 8.587 1.00 52.56 124 ALA A O 1
ATOM 952 N N . VAL A 1 125 ? -26.127 0.082 8.515 1.00 55.19 125 VAL A N 1
ATOM 953 C CA . VAL A 1 125 ? -26.008 0.885 9.732 1.00 55.19 125 VAL A CA 1
ATOM 954 C C . VAL A 1 125 ? -26.024 -0.101 10.897 1.00 55.19 125 VAL A C 1
ATOM 956 O O . VAL A 1 125 ? -27.081 -0.495 11.384 1.00 55.19 125 VAL A O 1
ATOM 959 N N . LYS A 1 126 ? -24.843 -0.587 11.284 1.00 60.34 126 LYS A N 1
ATOM 960 C CA . LYS A 1 126 ? -24.671 -1.320 12.535 1.00 60.34 126 LYS A CA 1
ATOM 961 C C . LYS A 1 126 ? -24.748 -0.318 13.683 1.00 60.34 126 LYS A C 1
ATOM 963 O O . LYS A 1 126 ? -24.209 0.782 13.579 1.00 60.34 126 LYS A O 1
ATOM 968 N N . ASP A 1 127 ? -25.384 -0.719 14.780 1.00 74.19 127 ASP A N 1
ATOM 969 C CA . ASP A 1 127 ? -25.265 0.010 16.040 1.00 74.19 127 ASP A CA 1
ATOM 970 C C . ASP A 1 127 ? -23.787 0.035 16.449 1.00 74.19 127 ASP A C 1
ATOM 972 O O . ASP A 1 127 ? -23.168 -1.020 16.627 1.00 74.19 127 ASP A O 1
ATOM 976 N N . LEU A 1 128 ? -23.219 1.235 16.573 1.00 77.19 128 LEU A N 1
ATOM 977 C CA . LEU A 1 128 ? -21.809 1.434 16.907 1.00 77.19 128 LEU A CA 1
ATOM 978 C C . LEU A 1 128 ? -21.449 0.780 18.249 1.00 77.19 128 LEU A C 1
ATOM 980 O O . LEU A 1 128 ? -20.353 0.240 18.376 1.00 77.19 128 LEU A O 1
ATOM 984 N N . LYS A 1 129 ? -22.399 0.693 19.192 1.00 81.00 129 LYS A N 1
ATOM 985 C CA . LYS A 1 129 ? -22.210 0.033 20.498 1.00 81.00 129 LYS A CA 1
ATOM 986 C C . LYS A 1 129 ? -21.853 -1.447 20.388 1.00 81.00 129 LYS A C 1
ATOM 988 O O . LYS A 1 129 ? -21.267 -2.024 21.298 1.00 81.00 129 LYS A O 1
ATOM 993 N N . SER A 1 130 ? -22.234 -2.087 19.285 1.00 81.75 130 SER A N 1
ATOM 994 C CA . SER A 1 130 ? -21.969 -3.509 19.055 1.00 81.75 130 SER A CA 1
ATOM 995 C C . SER A 1 130 ? -20.594 -3.786 18.444 1.00 81.75 130 SER A C 1
ATOM 997 O O . SER A 1 130 ? -20.197 -4.948 18.365 1.00 81.75 130 SER A O 1
ATOM 999 N N . LEU A 1 131 ? -19.865 -2.748 18.013 1.00 89.12 131 LEU A N 1
ATOM 1000 C CA . LEU A 1 131 ? -18.615 -2.914 17.280 1.00 89.12 131 LEU A CA 1
ATOM 1001 C C . LEU A 1 131 ? -17.453 -3.252 18.210 1.00 89.12 131 LEU A C 1
ATOM 1003 O O . LEU A 1 131 ? -17.160 -2.533 19.170 1.00 89.12 131 LEU A O 1
ATOM 1007 N N . LYS A 1 132 ? -16.739 -4.324 17.865 1.00 93.06 132 LYS A N 1
ATOM 1008 C CA . LYS A 1 132 ? -15.457 -4.681 18.468 1.00 93.06 132 LYS A CA 1
ATOM 1009 C C . LYS A 1 132 ? -14.320 -4.075 17.644 1.00 93.06 132 LYS A C 1
ATOM 1011 O O . LYS A 1 132 ? -14.079 -4.500 16.514 1.00 93.06 132 LYS A O 1
ATOM 1016 N N . ILE A 1 133 ? -13.611 -3.106 18.214 1.00 94.50 133 ILE A N 1
ATOM 1017 C CA . ILE A 1 133 ? -12.531 -2.362 17.555 1.00 94.50 133 ILE A CA 1
ATOM 1018 C C . ILE A 1 133 ? -11.181 -2.824 18.108 1.00 94.50 133 ILE A C 1
ATOM 1020 O O . ILE A 1 133 ? -10.945 -2.776 19.313 1.00 94.50 133 ILE A O 1
ATOM 1024 N N . GLY A 1 134 ? -10.300 -3.291 17.227 1.00 95.75 134 GLY A N 1
ATOM 1025 C CA . GLY A 1 134 ? -8.964 -3.765 17.570 1.00 95.75 134 GLY A CA 1
ATOM 1026 C C . GLY A 1 134 ? -7.901 -2.667 17.520 1.00 95.75 134 GLY A C 1
ATOM 1027 O O . GLY A 1 134 ? -7.848 -1.897 16.560 1.00 95.75 134 GLY A O 1
ATOM 1028 N N . LEU A 1 135 ? -7.028 -2.652 18.527 1.00 96.81 135 LEU A N 1
ATOM 1029 C CA . LEU A 1 135 ? -5.818 -1.832 18.615 1.00 96.81 135 LEU A CA 1
ATOM 1030 C C . LEU A 1 135 ? -4.584 -2.744 18.485 1.00 96.81 135 LEU A C 1
ATOM 1032 O O . LEU A 1 135 ? -4.301 -3.510 19.412 1.00 96.81 135 LEU A O 1
ATOM 1036 N N . PRO A 1 136 ? -3.891 -2.759 17.331 1.00 95.88 136 PRO A N 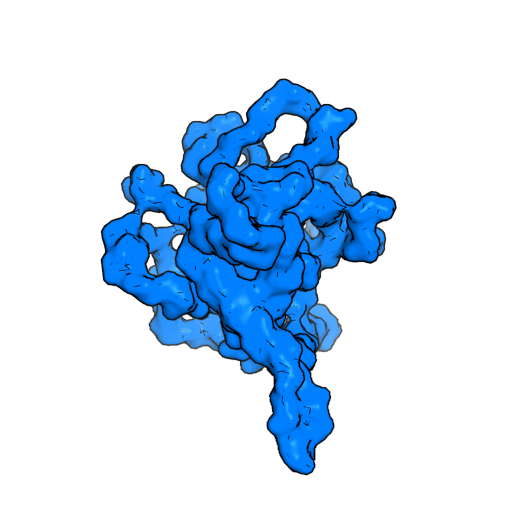1
ATOM 1037 C CA . PRO A 1 136 ? -2.778 -3.677 17.105 1.00 95.88 136 PRO A CA 1
ATOM 1038 C C . PRO A 1 136 ? -1.537 -3.272 17.901 1.00 95.88 136 PRO A C 1
ATOM 1040 O O . PRO A 1 136 ? -0.987 -2.189 17.703 1.00 95.88 136 PRO A O 1
ATOM 1043 N N . LYS A 1 137 ? -1.051 -4.169 18.764 1.00 96.38 137 LYS A N 1
ATOM 1044 C CA . LYS A 1 137 ? 0.120 -3.898 19.612 1.00 96.38 137 LYS A CA 1
ATOM 1045 C C . LYS A 1 137 ? 1.397 -3.638 18.804 1.00 96.38 137 LYS A C 1
ATOM 1047 O O . LYS A 1 137 ? 2.210 -2.811 19.191 1.00 96.38 137 LYS A O 1
ATOM 1052 N N . GLU A 1 138 ? 1.557 -4.289 17.649 1.00 96.62 138 GLU A N 1
ATOM 1053 C CA . GLU A 1 138 ? 2.729 -4.142 16.772 1.00 96.62 138 GLU A CA 1
ATOM 1054 C C . GLU A 1 138 ? 2.791 -2.783 16.056 1.00 96.62 138 GLU A C 1
ATOM 1056 O O . GLU A 1 138 ? 3.772 -2.495 15.369 1.00 96.62 138 GLU A O 1
ATOM 1061 N N . TYR A 1 139 ? 1.744 -1.963 16.191 1.00 95.44 139 TYR A N 1
ATOM 1062 C CA . TYR A 1 139 ? 1.700 -0.606 15.659 1.00 95.44 139 TYR A CA 1
ATOM 1063 C C . TYR A 1 139 ? 2.176 0.425 16.690 1.00 95.44 139 TYR A C 1
ATOM 1065 O O . TYR A 1 139 ? 2.417 1.559 16.308 1.00 95.44 139 TYR A O 1
ATOM 1073 N N . PHE A 1 140 ? 2.369 0.066 17.965 1.00 94.50 140 PHE A N 1
ATOM 1074 C CA . PHE A 1 140 ? 3.046 0.932 18.935 1.00 94.50 140 PHE A CA 1
ATOM 1075 C C . PHE A 1 140 ? 4.565 0.826 18.749 1.00 94.50 140 PHE A C 1
ATOM 1077 O O . PHE A 1 140 ? 5.239 0.065 19.439 1.00 94.50 140 PHE A O 1
ATOM 1084 N N . THR A 1 141 ? 5.090 1.552 17.765 1.00 91.50 141 THR A N 1
ATOM 1085 C CA . THR A 1 141 ? 6.520 1.584 17.431 1.00 91.50 141 THR A CA 1
ATOM 1086 C C . THR A 1 141 ? 7.221 2.774 18.076 1.00 91.50 141 THR A C 1
ATOM 1088 O O . THR A 1 141 ? 6.603 3.818 18.282 1.00 91.50 141 THR A O 1
ATOM 1091 N N . ASP A 1 142 ? 8.532 2.663 18.293 1.00 89.19 142 ASP A N 1
ATOM 1092 C CA . ASP A 1 142 ? 9.356 3.774 18.800 1.00 89.19 142 ASP A CA 1
ATOM 1093 C C . ASP A 1 142 ? 9.381 4.983 17.844 1.00 89.19 142 ASP A C 1
ATOM 1095 O O . ASP A 1 142 ? 9.569 6.117 18.280 1.00 89.19 142 ASP A O 1
ATOM 1099 N N . ASP A 1 143 ? 9.125 4.748 16.552 1.00 86.88 143 ASP A N 1
ATOM 1100 C CA . ASP A 1 143 ? 9.069 5.783 15.514 1.00 86.88 143 ASP A CA 1
ATOM 1101 C C . ASP A 1 143 ? 7.782 6.633 15.550 1.00 86.88 143 ASP A C 1
ATOM 1103 O O . ASP A 1 143 ? 7.685 7.633 14.836 1.00 86.88 143 ASP A O 1
ATOM 1107 N N . LEU A 1 144 ? 6.774 6.261 16.353 1.00 92.12 144 LEU A N 1
ATOM 1108 C CA . LEU A 1 144 ? 5.550 7.054 16.467 1.00 92.12 144 LEU A CA 1
ATOM 1109 C C . LEU A 1 144 ? 5.792 8.319 17.287 1.00 92.12 144 LEU A C 1
ATOM 1111 O O . LEU A 1 144 ? 6.232 8.276 18.440 1.00 92.12 144 LEU A O 1
ATOM 1115 N N . SER A 1 145 ? 5.396 9.466 16.738 1.00 93.38 145 SER A N 1
ATOM 1116 C CA . SER A 1 145 ? 5.428 10.711 17.488 1.00 93.38 145 SER A CA 1
ATOM 1117 C C . SER A 1 145 ? 4.456 10.654 18.673 1.00 93.38 145 SER A C 1
ATOM 1119 O O . SER A 1 145 ? 3.356 10.093 18.612 1.00 93.38 145 SER A O 1
ATOM 1121 N N . LYS A 1 146 ? 4.827 11.320 19.772 1.00 94.56 146 LYS A N 1
ATOM 1122 C CA . LYS A 1 146 ? 3.955 11.434 20.952 1.00 94.56 146 LYS A CA 1
ATOM 1123 C C . LYS A 1 146 ? 2.607 12.081 20.615 1.00 94.56 146 LYS A C 1
ATOM 1125 O O . LYS A 1 146 ? 1.612 11.750 21.255 1.00 94.56 146 LYS A O 1
ATOM 1130 N N . SER A 1 147 ? 2.567 12.986 19.629 1.00 93.75 147 SER A N 1
ATOM 1131 C CA . SER A 1 147 ? 1.325 13.615 19.168 1.00 93.75 147 SER A CA 1
ATOM 1132 C C . SER A 1 147 ? 0.396 12.606 18.495 1.00 93.75 147 SER A C 1
ATOM 1134 O O . SER A 1 147 ? -0.788 12.573 18.830 1.00 93.75 147 SER A O 1
ATOM 1136 N N . VAL A 1 148 ? 0.924 11.736 17.628 1.00 94.00 148 VAL A N 1
ATOM 1137 C CA . VAL A 1 148 ? 0.136 10.700 16.945 1.00 94.00 148 VAL A CA 1
ATOM 1138 C C . VAL A 1 148 ? -0.385 9.665 17.939 1.00 94.00 148 VAL A C 1
ATOM 1140 O O . VAL A 1 148 ? -1.572 9.349 17.905 1.00 94.00 148 VAL A O 1
ATOM 1143 N N . VAL A 1 149 ? 0.449 9.189 18.873 1.00 95.31 149 VAL A N 1
ATOM 1144 C CA . VAL A 1 149 ? 0.002 8.250 19.923 1.00 95.31 149 VAL A CA 1
ATOM 1145 C C . VAL A 1 149 ? -1.117 8.866 20.759 1.00 95.31 149 VAL A C 1
ATOM 1147 O O . VAL A 1 149 ? -2.140 8.225 20.991 1.00 95.31 149 VAL A O 1
ATOM 1150 N N . LYS A 1 150 ? -0.950 10.124 21.184 1.00 95.44 150 LYS A N 1
ATOM 1151 C CA . LYS A 1 150 ? -1.962 10.835 21.970 1.00 95.44 150 LYS A CA 1
ATOM 1152 C C . LYS A 1 150 ? -3.288 10.926 21.213 1.00 95.44 150 LYS A C 1
ATOM 1154 O O . LYS A 1 150 ? -4.311 10.522 21.756 1.00 95.44 150 LYS A O 1
ATOM 1159 N N . LEU A 1 151 ? -3.264 11.387 19.961 1.00 93.69 151 LEU A N 1
ATOM 1160 C CA . LEU A 1 151 ? -4.464 11.521 19.134 1.00 93.69 151 LEU A CA 1
ATOM 1161 C C . LEU A 1 151 ? -5.138 10.166 18.880 1.00 93.69 151 LEU A C 1
ATOM 1163 O O . LEU A 1 151 ? -6.357 10.050 18.972 1.00 93.69 151 LEU A O 1
ATOM 1167 N N . TRP A 1 152 ? -4.353 9.125 18.596 1.00 94.94 152 TRP A N 1
ATOM 1168 C CA . TRP A 1 152 ? -4.872 7.776 18.385 1.00 94.94 152 TRP A CA 1
ATOM 1169 C C . TRP A 1 152 ? -5.620 7.260 19.621 1.00 94.94 152 TRP A C 1
ATOM 1171 O O . TRP A 1 152 ? -6.740 6.756 19.499 1.00 94.94 152 TRP A O 1
ATOM 1181 N N . MET A 1 153 ? -5.056 7.460 20.815 1.00 96.06 153 MET A N 1
ATOM 1182 C CA . MET A 1 153 ? -5.698 7.068 22.071 1.00 96.06 153 MET A CA 1
ATOM 1183 C C . MET A 1 153 ? -6.898 7.951 22.436 1.00 96.06 153 MET A C 1
ATOM 1185 O O . MET A 1 153 ? -7.874 7.442 22.989 1.00 96.06 153 MET A O 1
ATOM 1189 N N . GLU A 1 154 ? -6.879 9.244 22.100 1.00 95.62 154 GLU A N 1
ATOM 1190 C CA . GLU A 1 154 ? -8.035 10.141 22.249 1.00 95.62 154 GLU A CA 1
ATOM 1191 C C . GLU A 1 154 ? -9.211 9.671 21.376 1.00 95.62 154 GLU A C 1
ATOM 1193 O O . GLU A 1 154 ? -10.338 9.568 21.863 1.00 95.62 154 GLU A O 1
ATOM 1198 N N . VAL A 1 155 ? -8.952 9.295 20.117 1.00 93.94 155 VAL A N 1
ATOM 1199 C CA . VAL A 1 155 ? -9.968 8.728 19.211 1.00 93.94 155 VAL A CA 1
ATOM 1200 C C . VAL A 1 155 ? -10.499 7.397 19.742 1.00 93.94 155 VAL A C 1
ATOM 1202 O O . VAL A 1 155 ? -11.712 7.186 19.750 1.00 93.94 155 VAL A O 1
ATOM 1205 N N . ALA A 1 156 ? -9.622 6.508 20.220 1.00 94.56 156 ALA A N 1
ATOM 1206 C CA . ALA A 1 156 ? -10.036 5.243 20.825 1.00 94.56 156 ALA A CA 1
ATOM 1207 C C . ALA A 1 156 ? -10.959 5.485 22.034 1.00 94.56 156 ALA A C 1
ATOM 1209 O O . ALA A 1 156 ? -12.066 4.949 22.089 1.00 94.56 156 ALA A O 1
ATOM 1210 N N . THR A 1 157 ? -10.550 6.372 22.946 1.00 95.31 157 THR A N 1
ATOM 1211 C CA . THR A 1 157 ? -11.332 6.751 24.134 1.00 95.31 157 THR A CA 1
ATOM 1212 C C . THR A 1 157 ? -12.685 7.347 23.751 1.00 95.31 157 THR A C 1
ATOM 1214 O O . THR A 1 157 ? -13.696 7.030 24.376 1.00 95.31 157 THR A O 1
ATOM 1217 N N . LEU A 1 158 ? -12.751 8.179 22.708 1.00 93.94 158 LEU A N 1
ATOM 1218 C CA . LEU A 1 158 ? -14.014 8.741 22.226 1.00 93.94 158 LEU A CA 1
ATOM 1219 C C . LEU A 1 158 ? -14.959 7.650 21.699 1.00 93.94 158 LEU A C 1
ATOM 1221 O O . LEU A 1 158 ? -16.149 7.662 22.017 1.00 93.94 158 LEU A O 1
ATOM 1225 N N . LEU A 1 159 ? -14.439 6.694 20.924 1.00 91.81 159 LEU A N 1
ATOM 1226 C CA . LEU A 1 159 ? -15.214 5.563 20.404 1.00 91.81 159 LEU A CA 1
ATOM 1227 C C . LEU A 1 159 ? -15.808 4.710 21.530 1.00 91.81 159 LEU A C 1
ATOM 1229 O O . LEU A 1 159 ? -16.973 4.322 21.458 1.00 91.81 159 LEU A O 1
ATOM 1233 N N . GLU A 1 160 ? -15.042 4.462 22.587 1.00 93.19 160 GLU A N 1
ATOM 1234 C CA . GLU A 1 160 ? -15.523 3.722 23.754 1.00 93.19 160 GLU A CA 1
ATOM 1235 C C . GLU A 1 160 ? -16.542 4.530 24.572 1.00 93.19 160 GLU A C 1
ATOM 1237 O O . GLU A 1 160 ? -17.659 4.075 24.807 1.00 93.19 160 GLU A O 1
ATOM 1242 N N . THR A 1 161 ? -16.197 5.756 24.969 1.00 93.75 161 THR A N 1
ATOM 1243 C CA . THR A 1 161 ? -16.993 6.551 25.924 1.00 93.75 161 THR A CA 1
ATOM 1244 C C . THR A 1 161 ? -18.258 7.156 25.319 1.00 93.75 161 THR A C 1
ATOM 1246 O O . THR A 1 161 ? -19.288 7.216 25.988 1.00 93.75 161 THR A O 1
ATOM 1249 N N . THR A 1 162 ? -18.203 7.607 24.063 1.00 90.69 162 THR A N 1
ATOM 1250 C CA . THR A 1 162 ? -19.318 8.314 23.407 1.00 90.69 162 THR A CA 1
ATOM 1251 C C . THR A 1 162 ? -20.197 7.362 22.609 1.00 90.69 162 THR A C 1
ATOM 1253 O O . THR A 1 162 ? -21.422 7.484 22.626 1.00 90.69 162 THR A O 1
ATOM 1256 N N . PHE A 1 163 ? -19.584 6.398 21.921 1.00 87.56 163 PHE A N 1
ATOM 1257 C CA . PHE A 1 163 ? -20.298 5.481 21.034 1.00 87.56 163 PHE A CA 1
ATOM 1258 C C . PHE A 1 163 ? -20.492 4.083 21.629 1.00 87.56 163 PHE A C 1
ATOM 1260 O O . PHE A 1 163 ? -21.230 3.290 21.050 1.00 87.56 163 PHE A O 1
ATOM 1267 N N . GLY A 1 164 ? -19.904 3.791 22.795 1.00 90.31 164 GLY A N 1
ATOM 1268 C CA . GLY A 1 164 ? -20.061 2.512 23.489 1.00 90.31 164 GLY A CA 1
ATOM 1269 C C . GLY A 1 164 ? -19.385 1.337 22.783 1.00 90.31 164 GLY A C 1
ATOM 1270 O O . GLY A 1 164 ? -19.765 0.196 23.034 1.00 90.31 164 GLY A O 1
ATOM 1271 N N . CYS A 1 165 ? -18.439 1.596 21.876 1.00 92.88 165 CYS A N 1
ATOM 1272 C CA . CYS A 1 165 ? -17.701 0.553 21.167 1.00 92.88 165 CYS A CA 1
ATOM 1273 C C . CYS A 1 165 ? -16.835 -0.257 22.141 1.00 92.88 165 CYS A C 1
ATOM 1275 O O . CYS A 1 165 ? -16.296 0.283 23.105 1.00 92.88 165 CYS A O 1
ATOM 1277 N N . LYS A 1 166 ? -16.611 -1.540 21.846 1.00 93.62 166 LYS A N 1
ATOM 1278 C CA . LYS A 1 166 ? -15.695 -2.379 22.626 1.00 93.62 166 LYS A CA 1
ATOM 1279 C C . LYS A 1 166 ? -14.284 -2.305 22.050 1.00 93.62 166 LYS A C 1
ATOM 1281 O O . LYS A 1 166 ? -14.030 -2.885 20.993 1.00 93.62 166 LYS A O 1
ATOM 1286 N N . LEU A 1 167 ? -13.360 -1.672 22.766 1.00 95.44 167 LEU A N 1
ATOM 1287 C CA . LEU A 1 167 ? -11.940 -1.703 22.419 1.00 95.44 167 LEU A CA 1
ATOM 1288 C C . LEU A 1 167 ? -11.301 -3.018 22.872 1.00 95.44 167 LEU A C 1
ATOM 1290 O O . LEU A 1 167 ? -11.565 -3.514 23.969 1.00 95.44 167 LEU A O 1
ATOM 1294 N N . VAL A 1 168 ? -10.451 -3.596 22.029 1.00 96.00 168 VAL A N 1
ATOM 1295 C CA . VAL A 1 168 ? -9.610 -4.738 22.395 1.00 96.00 168 VAL A CA 1
ATOM 1296 C C . VAL A 1 168 ? -8.198 -4.572 21.856 1.00 96.00 168 VAL A C 1
ATOM 1298 O O . VAL A 1 168 ? -8.002 -4.160 20.716 1.00 96.00 168 VAL A O 1
ATOM 1301 N N . GLU A 1 169 ? -7.203 -4.945 22.651 1.00 97.00 169 GLU A N 1
ATOM 1302 C CA . GLU A 1 169 ? -5.851 -5.137 22.132 1.00 97.00 169 GLU A CA 1
ATOM 1303 C C . GLU A 1 169 ? -5.817 -6.382 21.230 1.00 97.00 169 GLU A C 1
ATOM 1305 O O . GLU A 1 169 ? -6.439 -7.405 21.534 1.00 97.00 169 GLU A O 1
ATOM 1310 N N . VAL A 1 170 ? -5.113 -6.293 20.102 1.00 97.12 170 VAL A N 1
ATOM 1311 C CA . VAL A 1 170 ? -4.984 -7.376 19.116 1.00 97.12 170 VAL A CA 1
ATOM 1312 C C . VAL A 1 170 ? -3.535 -7.537 18.659 1.00 97.12 170 VAL A C 1
ATOM 1314 O O . VAL A 1 170 ? -2.705 -6.653 18.861 1.00 97.12 170 VAL A O 1
ATOM 1317 N N . SER A 1 171 ? -3.227 -8.675 18.030 1.00 96.94 171 SER A N 1
ATOM 1318 C CA . SER A 1 171 ? -1.872 -9.000 17.571 1.00 96.94 171 SER A CA 1
ATOM 1319 C C . SER A 1 171 ? -1.837 -9.362 16.087 1.00 96.94 171 SER A C 1
ATOM 1321 O O . SER A 1 171 ? -2.492 -10.310 15.635 1.00 96.94 171 SER A O 1
ATOM 1323 N N . LEU A 1 172 ? -1.012 -8.616 15.357 1.00 97.25 172 LEU A N 1
ATOM 1324 C CA . LEU A 1 172 ? -0.616 -8.799 13.964 1.00 97.25 172 LEU A CA 1
ATOM 1325 C C . LEU A 1 172 ? 0.911 -9.037 13.909 1.00 97.25 172 LEU A C 1
ATOM 1327 O O . LEU A 1 172 ? 1.658 -8.162 13.451 1.00 97.25 172 LEU A O 1
ATOM 1331 N N . PRO A 1 173 ? 1.405 -10.193 14.397 1.00 97.62 173 PRO A N 1
ATOM 1332 C CA . PRO A 1 173 ? 2.827 -10.433 14.655 1.00 97.62 173 PRO A CA 1
ATOM 1333 C C . PRO A 1 173 ? 3.714 -10.354 13.411 1.00 97.62 173 PRO A C 1
ATOM 1335 O O . PRO A 1 173 ? 4.921 -10.159 13.538 1.00 97.62 173 PRO A O 1
ATOM 1338 N N . HIS A 1 174 ? 3.152 -10.494 12.206 1.00 97.94 174 HIS A N 1
ATOM 1339 C CA . HIS A 1 174 ? 3.924 -10.404 10.970 1.00 97.94 174 HIS A CA 1
ATOM 1340 C C . HIS A 1 174 ? 4.005 -8.985 10.383 1.00 97.94 174 HIS A C 1
ATOM 1342 O O . HIS A 1 174 ? 4.684 -8.796 9.371 1.00 97.94 174 HIS A O 1
ATOM 1348 N N . THR A 1 175 ? 3.381 -7.984 11.018 1.00 96.00 175 THR A N 1
ATOM 1349 C CA . THR A 1 175 ? 3.470 -6.562 10.624 1.00 96.00 175 THR A CA 1
ATOM 1350 C C . THR A 1 175 ? 4.913 -6.092 10.410 1.00 96.00 175 THR A C 1
ATOM 1352 O O . THR A 1 175 ? 5.174 -5.522 9.348 1.00 96.00 175 THR A O 1
ATOM 1355 N N . PRO A 1 176 ? 5.888 -6.399 11.295 1.00 94.69 176 PRO A N 1
ATOM 1356 C CA . PRO A 1 176 ? 7.272 -5.947 11.115 1.00 94.69 176 PRO A CA 1
ATOM 1357 C C . PRO A 1 176 ? 7.961 -6.465 9.844 1.00 94.69 176 PRO A C 1
ATOM 1359 O O . PRO A 1 176 ? 8.964 -5.906 9.395 1.00 94.69 176 PRO A O 1
ATOM 1362 N N . TYR A 1 177 ? 7.444 -7.539 9.238 1.00 95.44 177 TYR A N 1
ATOM 1363 C CA . TYR A 1 177 ? 7.983 -8.093 7.994 1.00 95.44 177 TYR A CA 1
ATOM 1364 C C . TYR A 1 177 ? 7.364 -7.475 6.736 1.00 95.44 177 TYR A C 1
ATOM 1366 O O . TYR A 1 177 ? 7.870 -7.731 5.640 1.00 95.44 177 TYR A O 1
ATOM 1374 N N . SER A 1 178 ? 6.299 -6.676 6.873 1.00 94.88 178 SER A N 1
ATOM 1375 C CA . SER A 1 178 ? 5.535 -6.108 5.755 1.00 94.88 178 SER A CA 1
ATOM 1376 C C . SER A 1 178 ? 6.408 -5.295 4.808 1.00 94.88 178 SER A C 1
ATOM 1378 O O . SER A 1 178 ? 6.458 -5.624 3.630 1.00 94.88 178 SER A O 1
ATOM 1380 N N . ILE A 1 179 ? 7.199 -4.362 5.336 1.00 93.06 179 ILE A N 1
ATOM 1381 C CA . ILE A 1 179 ? 8.136 -3.533 4.574 1.00 93.06 179 ILE A CA 1
ATOM 1382 C C . ILE A 1 179 ? 9.054 -4.375 3.683 1.00 93.06 179 ILE A C 1
ATOM 1384 O O . ILE A 1 179 ? 9.119 -4.207 2.467 1.00 93.06 179 ILE A O 1
ATOM 1388 N N . ARG A 1 180 ? 9.744 -5.362 4.266 1.00 92.44 180 ARG A N 1
ATOM 1389 C CA . ARG A 1 180 ? 10.675 -6.216 3.506 1.00 92.44 180 ARG A CA 1
ATOM 1390 C C . ARG A 1 180 ? 9.940 -7.081 2.483 1.00 92.44 180 ARG A C 1
ATOM 1392 O O . ARG A 1 180 ? 10.442 -7.297 1.383 1.00 92.44 180 ARG A O 1
ATOM 1399 N N . CYS A 1 181 ? 8.770 -7.594 2.851 1.00 94.88 181 CYS A N 1
ATOM 1400 C CA . CYS A 1 181 ? 7.928 -8.395 1.972 1.00 94.88 181 CYS A CA 1
ATOM 1401 C C . CYS A 1 181 ? 7.449 -7.577 0.763 1.00 94.88 181 CYS A C 1
ATOM 1403 O O . CYS A 1 181 ? 7.567 -8.044 -0.372 1.00 94.88 181 CYS A O 1
ATOM 1405 N N . TYR A 1 182 ? 6.985 -6.351 1.006 1.00 94.88 182 TYR A N 1
ATOM 1406 C CA . TYR A 1 182 ? 6.548 -5.399 -0.004 1.00 94.88 182 TYR A CA 1
ATOM 1407 C C . TYR A 1 182 ? 7.666 -5.068 -0.982 1.00 94.88 182 TYR A C 1
ATOM 1409 O O . TYR A 1 182 ? 7.450 -5.211 -2.176 1.00 94.88 182 TYR A O 1
ATOM 1417 N N . HIS A 1 183 ? 8.867 -4.720 -0.513 1.00 92.19 183 HIS A N 1
ATOM 1418 C CA . HIS A 1 183 ? 9.975 -4.401 -1.420 1.00 92.19 183 HIS A CA 1
ATOM 1419 C C . HIS A 1 183 ? 10.359 -5.585 -2.305 1.00 92.19 183 HIS A C 1
ATOM 1421 O O . HIS A 1 183 ? 10.505 -5.424 -3.511 1.00 92.19 183 HIS A O 1
ATOM 1427 N N . VAL A 1 184 ? 10.443 -6.802 -1.756 1.00 93.75 184 VAL A N 1
ATOM 1428 C CA . VAL A 1 184 ? 10.806 -7.971 -2.570 1.00 93.75 184 VAL A CA 1
ATOM 1429 C C . VAL A 1 184 ? 9.745 -8.278 -3.630 1.00 93.75 184 VAL A C 1
ATOM 1431 O O . VAL A 1 184 ? 10.097 -8.547 -4.779 1.00 93.75 184 VAL A O 1
ATOM 1434 N N . ILE A 1 185 ? 8.457 -8.245 -3.276 1.00 94.06 185 ILE A N 1
ATOM 1435 C CA . ILE A 1 185 ? 7.360 -8.489 -4.230 1.00 94.06 185 ILE A CA 1
ATOM 1436 C C . ILE A 1 185 ? 7.253 -7.334 -5.225 1.00 94.06 185 ILE A C 1
ATOM 1438 O O . ILE A 1 185 ? 7.271 -7.551 -6.435 1.00 94.06 185 ILE A O 1
ATOM 1442 N N . GLY A 1 186 ? 7.173 -6.114 -4.707 1.00 93.50 186 GLY A N 1
ATOM 1443 C CA . GLY A 1 186 ? 6.967 -4.898 -5.467 1.00 93.50 186 GLY A CA 1
ATOM 1444 C C . GLY A 1 186 ? 8.074 -4.667 -6.476 1.00 93.50 186 GLY A C 1
ATOM 1445 O O . GLY A 1 186 ? 7.788 -4.484 -7.649 1.00 93.50 186 GLY A O 1
ATOM 1446 N N . GLU A 1 187 ? 9.339 -4.769 -6.078 1.00 94.25 187 GLU A N 1
ATOM 1447 C CA . GLU A 1 187 ? 10.459 -4.564 -6.999 1.00 94.25 187 GLU A CA 1
ATOM 1448 C C . GLU A 1 187 ? 10.526 -5.664 -8.061 1.00 94.25 187 GLU A C 1
ATOM 1450 O O . GLU A 1 187 ? 10.760 -5.361 -9.231 1.00 94.25 187 GLU A O 1
ATOM 1455 N N . SER A 1 188 ? 10.230 -6.920 -7.699 1.00 94.88 188 SER A N 1
ATOM 1456 C CA . SER A 1 188 ? 10.133 -8.022 -8.671 1.00 94.88 188 SER A CA 1
ATOM 1457 C C . SER A 1 188 ? 9.083 -7.734 -9.750 1.00 94.88 188 SER A C 1
ATOM 1459 O O . SER A 1 188 ? 9.339 -7.920 -10.939 1.00 94.88 188 SER A O 1
ATOM 1461 N N . GLU A 1 189 ? 7.903 -7.253 -9.357 1.00 95.62 189 GLU A N 1
ATOM 1462 C CA . GLU A 1 189 ? 6.844 -6.903 -10.306 1.00 95.62 189 GLU A CA 1
ATOM 1463 C C . GLU A 1 189 ? 7.142 -5.612 -11.069 1.00 95.62 189 GLU A C 1
ATOM 1465 O O . GLU A 1 189 ? 6.864 -5.559 -12.261 1.00 95.62 189 GLU A O 1
ATOM 1470 N N . ILE A 1 190 ? 7.766 -4.608 -10.444 1.00 95.25 190 ILE A N 1
ATOM 1471 C CA . ILE A 1 190 ? 8.204 -3.372 -11.109 1.00 95.25 190 ILE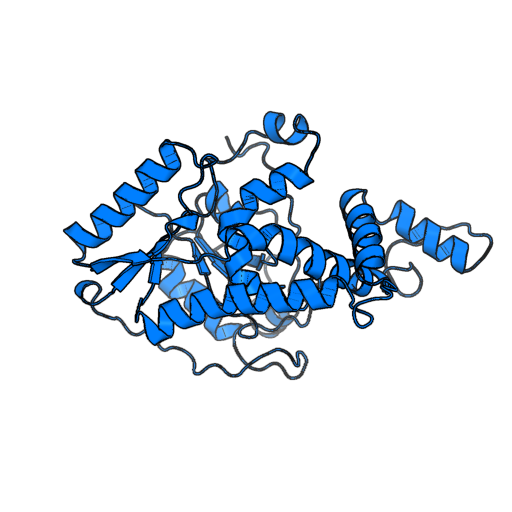 A CA 1
ATOM 1472 C C . ILE A 1 190 ? 9.197 -3.695 -12.223 1.00 95.25 190 ILE A C 1
ATOM 1474 O O . ILE A 1 190 ? 9.049 -3.182 -13.331 1.00 95.25 190 ILE A O 1
ATOM 1478 N N . ALA A 1 191 ? 10.179 -4.565 -11.971 1.00 95.38 191 ALA A N 1
ATOM 1479 C CA . ALA A 1 191 ? 11.148 -4.974 -12.985 1.00 95.38 191 ALA A CA 1
ATOM 1480 C C . ALA A 1 191 ? 10.461 -5.573 -14.224 1.00 95.38 191 ALA A C 1
ATOM 1482 O O . ALA A 1 191 ? 10.819 -5.232 -15.351 1.00 95.38 191 ALA A O 1
ATOM 1483 N N . SER A 1 192 ? 9.432 -6.401 -14.018 1.00 95.31 192 SER A N 1
ATOM 1484 C CA . SER A 1 192 ? 8.640 -6.988 -15.104 1.00 95.31 192 SER A CA 1
ATOM 1485 C C . SER A 1 192 ? 7.705 -5.971 -15.772 1.00 95.31 192 SER A C 1
ATOM 1487 O O . SER A 1 192 ? 7.707 -5.839 -16.994 1.00 95.31 192 SER A O 1
ATOM 1489 N N . ASN A 1 193 ? 6.938 -5.204 -14.995 1.00 95.38 193 ASN A N 1
ATOM 1490 C CA . ASN A 1 193 ? 5.949 -4.249 -15.496 1.00 95.38 193 ASN A CA 1
ATOM 1491 C C . ASN A 1 193 ? 6.583 -3.126 -16.303 1.00 95.38 193 ASN A C 1
ATOM 1493 O O . ASN A 1 193 ? 6.040 -2.740 -17.339 1.00 95.38 193 ASN A O 1
ATOM 1497 N N . MET A 1 194 ? 7.733 -2.633 -15.845 1.00 95.25 194 MET A N 1
ATOM 1498 C CA . MET A 1 194 ? 8.457 -1.546 -16.488 1.00 95.25 194 MET A CA 1
ATOM 1499 C C . MET A 1 194 ? 9.269 -2.014 -17.700 1.00 95.25 194 MET A C 1
ATOM 1501 O O . MET A 1 194 ? 9.834 -1.172 -18.392 1.00 95.25 194 MET A O 1
ATOM 1505 N N . ALA A 1 195 ? 9.354 -3.319 -17.992 1.00 95.50 195 ALA A N 1
ATOM 1506 C CA . ALA A 1 195 ? 10.091 -3.836 -19.150 1.00 95.50 195 ALA A CA 1
ATOM 1507 C C . ALA A 1 195 ? 9.510 -3.360 -20.493 1.00 95.50 195 ALA A C 1
ATOM 1509 O O . ALA A 1 195 ? 10.259 -3.213 -21.450 1.00 95.50 195 ALA A O 1
ATOM 1510 N N . ARG A 1 196 ? 8.206 -3.051 -20.533 1.00 94.75 196 ARG A N 1
ATOM 1511 C CA . ARG A 1 196 ? 7.489 -2.555 -21.724 1.00 94.75 196 ARG A CA 1
ATOM 1512 C C . ARG A 1 196 ? 7.913 -1.160 -22.197 1.00 94.75 196 ARG A C 1
ATOM 1514 O O . ARG A 1 196 ? 7.581 -0.764 -23.302 1.00 94.75 196 ARG A O 1
ATOM 1521 N N . TYR A 1 197 ? 8.569 -0.377 -21.341 1.00 95.50 197 TYR A N 1
ATOM 1522 C CA . TYR A 1 197 ? 9.048 0.953 -21.712 1.00 95.50 197 TYR A CA 1
ATOM 1523 C C . TYR A 1 197 ? 10.437 0.803 -22.324 1.00 95.50 197 TYR A C 1
ATOM 1525 O O . TYR A 1 197 ? 11.444 0.767 -21.611 1.00 95.50 197 TYR A O 1
ATOM 1533 N N . ASP A 1 198 ? 10.470 0.636 -23.638 1.00 95.88 198 ASP A N 1
ATOM 1534 C CA . ASP A 1 198 ? 11.677 0.383 -24.426 1.00 95.88 198 ASP A CA 1
ATOM 1535 C C . ASP A 1 198 ? 11.907 1.421 -25.540 1.00 95.88 198 ASP A C 1
ATOM 1537 O O . ASP A 1 198 ? 12.943 1.382 -26.203 1.00 95.88 198 ASP A O 1
ATOM 1541 N N . GLY A 1 199 ? 10.971 2.361 -25.716 1.00 94.38 199 GLY A N 1
ATOM 1542 C CA . GLY A 1 199 ? 11.022 3.411 -26.735 1.00 94.38 199 GLY A CA 1
ATOM 1543 C C . GLY A 1 199 ? 10.677 2.931 -28.149 1.00 94.38 199 GLY A C 1
ATOM 1544 O O . GLY A 1 199 ? 10.913 3.664 -29.108 1.00 94.38 199 GLY A O 1
ATOM 1545 N N . ILE A 1 200 ? 10.156 1.709 -28.321 1.00 94.38 200 ILE A N 1
ATOM 1546 C CA . ILE A 1 200 ? 9.819 1.155 -29.641 1.00 94.38 200 ILE A CA 1
ATOM 1547 C C . ILE A 1 200 ? 8.409 1.557 -30.065 1.00 94.38 200 ILE A C 1
ATOM 1549 O O . ILE A 1 200 ? 8.244 2.161 -31.124 1.00 94.38 200 ILE A O 1
ATOM 1553 N N . GLU A 1 201 ? 7.403 1.206 -29.261 1.00 94.19 201 GLU A N 1
ATOM 1554 C CA . GLU A 1 201 ? 5.994 1.456 -29.592 1.00 94.19 201 GLU A CA 1
ATOM 1555 C C . GLU A 1 201 ? 5.518 2.837 -29.128 1.00 94.19 201 GLU A C 1
ATOM 1557 O O . GLU A 1 201 ? 4.695 3.468 -29.790 1.00 94.19 201 GLU A O 1
ATOM 1562 N N . TYR A 1 202 ? 6.019 3.312 -27.984 1.00 94.38 202 TYR A N 1
ATOM 1563 C CA . TYR A 1 202 ? 5.604 4.572 -27.372 1.00 94.38 202 TYR A CA 1
ATOM 1564 C C . TYR A 1 202 ? 6.645 5.097 -26.372 1.00 94.38 202 TYR A C 1
ATOM 1566 O O . TYR A 1 202 ? 7.524 4.369 -25.908 1.00 94.38 202 TYR A O 1
ATOM 1574 N N . GLY A 1 203 ? 6.487 6.364 -25.978 1.00 94.62 203 GLY A N 1
ATOM 1575 C CA . GLY A 1 203 ? 7.296 7.005 -24.941 1.00 94.62 203 GLY A CA 1
ATOM 1576 C C . GLY A 1 203 ? 8.610 7.596 -25.453 1.00 94.62 203 GLY A C 1
ATOM 1577 O O . GLY A 1 203 ? 8.742 7.921 -26.631 1.00 94.62 203 GLY A O 1
ATOM 1578 N N . HIS A 1 204 ? 9.559 7.783 -24.531 1.00 95.50 204 HIS A N 1
ATOM 1579 C CA . HIS A 1 204 ? 10.875 8.352 -24.832 1.00 95.50 204 HIS A CA 1
ATOM 1580 C C . HIS A 1 204 ? 11.728 7.372 -25.634 1.00 95.50 204 HIS A C 1
ATOM 1582 O O . HIS A 1 204 ? 11.849 6.204 -25.257 1.00 95.50 204 HIS A O 1
ATOM 1588 N N . ARG A 1 205 ? 12.355 7.872 -26.698 1.00 96.25 205 ARG A N 1
ATOM 1589 C CA . ARG A 1 205 ? 13.302 7.133 -27.527 1.00 96.25 205 ARG A CA 1
ATOM 1590 C C . ARG A 1 205 ? 14.506 8.011 -27.813 1.00 96.25 205 ARG A C 1
ATOM 1592 O O . ARG A 1 205 ? 14.338 9.150 -28.238 1.00 96.25 205 ARG A O 1
ATOM 1599 N N . VAL A 1 206 ? 15.702 7.467 -27.623 1.00 96.56 206 VAL A N 1
ATOM 1600 C CA . VAL A 1 206 ? 16.933 8.158 -28.027 1.00 96.56 206 VAL A CA 1
ATOM 1601 C C . VAL A 1 206 ? 17.037 8.266 -29.548 1.00 96.56 206 VAL A C 1
ATOM 1603 O O . VAL A 1 206 ? 16.669 7.334 -30.266 1.00 96.56 206 VAL A O 1
ATOM 1606 N N . GLU A 1 207 ? 17.542 9.399 -30.036 1.00 88.94 207 GLU A N 1
ATOM 1607 C CA . GLU A 1 207 ? 17.662 9.673 -31.475 1.00 88.94 207 GLU A CA 1
ATOM 1608 C C . GLU A 1 207 ? 18.777 8.850 -32.133 1.00 88.94 207 GLU A C 1
ATOM 1610 O O . GLU A 1 207 ? 18.586 8.289 -33.212 1.00 88.94 207 GLU A O 1
ATOM 1615 N N . GLU A 1 208 ? 19.925 8.717 -31.464 1.00 82.56 208 GLU A N 1
ATOM 1616 C CA . GLU A 1 208 ? 21.084 7.985 -31.973 1.00 82.56 208 GLU A CA 1
ATOM 1617 C C . GLU A 1 208 ? 21.335 6.714 -31.158 1.00 82.56 208 GLU A C 1
ATOM 1619 O O . GLU A 1 208 ? 21.411 6.732 -29.930 1.00 82.56 208 GLU A O 1
ATOM 1624 N N . SER A 1 209 ? 21.483 5.578 -31.842 1.00 83.69 209 SER A N 1
ATOM 1625 C CA . SER A 1 209 ? 21.864 4.316 -31.206 1.00 83.69 209 SER A CA 1
ATOM 1626 C C . SER A 1 209 ? 22.597 3.404 -32.182 1.00 83.69 209 SER A C 1
ATOM 1628 O O . SER A 1 209 ? 22.293 3.355 -33.373 1.00 83.69 209 SER A O 1
ATOM 1630 N N . SER A 1 210 ? 23.579 2.660 -31.677 1.00 88.94 210 SER A N 1
ATOM 1631 C CA . SER A 1 210 ? 24.412 1.767 -32.496 1.00 88.94 210 SER A CA 1
ATOM 1632 C C . SER A 1 210 ? 23.775 0.398 -32.756 1.00 88.94 210 SER A C 1
ATOM 1634 O O . SER A 1 210 ? 24.215 -0.345 -33.630 1.00 88.94 210 SER A O 1
ATOM 1636 N N . SER A 1 211 ? 22.762 0.028 -31.970 1.00 95.50 211 SER A N 1
ATOM 1637 C CA . SER A 1 211 ? 22.049 -1.249 -32.054 1.00 95.50 211 SER A CA 1
ATOM 1638 C C . SER A 1 211 ? 20.729 -1.183 -31.289 1.00 95.50 211 SER A C 1
ATOM 1640 O O . SER A 1 211 ? 20.539 -0.307 -30.446 1.00 95.50 211 SER A O 1
ATOM 1642 N N . LEU A 1 212 ? 19.838 -2.155 -31.516 1.00 94.25 212 LEU A N 1
ATOM 1643 C CA . LEU A 1 212 ? 18.569 -2.251 -30.788 1.00 94.25 212 LEU A CA 1
ATOM 1644 C C . LEU A 1 212 ? 18.772 -2.347 -29.266 1.00 94.25 212 LEU A C 1
ATOM 1646 O O . LEU A 1 212 ? 18.084 -1.668 -28.512 1.00 94.25 212 LEU A O 1
ATOM 1650 N N . SER A 1 213 ? 19.729 -3.156 -28.803 1.00 95.12 213 SER A N 1
ATOM 1651 C CA . SER A 1 213 ? 20.009 -3.302 -27.369 1.00 95.12 213 SER A CA 1
ATOM 1652 C C . SER A 1 213 ? 20.525 -2.002 -26.753 1.00 95.12 213 SER A C 1
ATOM 1654 O O . SER A 1 213 ? 20.109 -1.635 -25.655 1.00 95.12 213 SER A O 1
ATOM 1656 N N . ASN A 1 214 ? 21.389 -1.284 -27.474 1.00 96.06 214 ASN A N 1
ATOM 1657 C CA . ASN A 1 214 ? 21.891 0.022 -27.063 1.00 96.06 214 ASN A CA 1
ATOM 1658 C C . ASN A 1 214 ? 20.762 1.067 -27.009 1.00 96.06 214 ASN A C 1
ATOM 1660 O O . ASN A 1 214 ? 20.640 1.770 -26.011 1.00 96.06 214 ASN A O 1
ATOM 1664 N N . MET A 1 215 ? 19.885 1.087 -28.016 1.00 96.50 215 MET A N 1
ATOM 1665 C CA . MET A 1 215 ? 18.710 1.961 -28.078 1.00 96.50 215 MET A CA 1
ATOM 1666 C C . MET A 1 215 ? 17.781 1.767 -26.874 1.00 96.50 215 MET A C 1
ATOM 1668 O O . MET A 1 215 ? 17.429 2.738 -26.204 1.00 96.50 215 MET A O 1
ATOM 1672 N N . VAL A 1 216 ? 17.432 0.514 -26.554 1.00 96.38 216 VAL A N 1
ATOM 1673 C CA . VAL A 1 216 ? 16.576 0.192 -25.399 1.00 96.38 216 VAL A CA 1
ATOM 1674 C C . VAL A 1 216 ? 17.257 0.588 -24.088 1.00 96.38 216 VAL A C 1
ATOM 1676 O O . VAL A 1 216 ? 16.621 1.176 -23.214 1.00 96.38 216 VAL A O 1
ATOM 1679 N N . ALA A 1 217 ? 18.550 0.286 -23.934 1.00 95.19 217 ALA A N 1
ATOM 1680 C CA . ALA A 1 217 ? 19.291 0.611 -22.718 1.00 95.19 217 ALA A CA 1
ATOM 1681 C C . ALA A 1 217 ? 19.355 2.126 -22.467 1.00 95.19 217 ALA A C 1
ATOM 1683 O O . ALA A 1 217 ? 19.043 2.564 -21.360 1.00 95.19 217 ALA A O 1
ATOM 1684 N N . LEU A 1 218 ? 19.693 2.918 -23.490 1.00 96.25 218 LEU A N 1
ATOM 1685 C CA . LEU A 1 218 ? 19.796 4.375 -23.382 1.00 96.25 218 LEU A CA 1
ATOM 1686 C C . LEU A 1 218 ? 18.427 5.038 -23.191 1.00 96.25 218 LEU A C 1
ATOM 1688 O O . LEU A 1 218 ? 18.277 5.855 -22.286 1.00 96.25 218 LEU A O 1
ATOM 1692 N N . SER A 1 219 ? 17.396 4.616 -23.935 1.00 96.50 219 SER A N 1
ATOM 1693 C CA . SER A 1 219 ? 16.031 5.154 -23.775 1.00 96.50 219 SER A CA 1
ATOM 1694 C C . SER A 1 219 ? 15.507 4.947 -22.354 1.00 96.50 219 SER A C 1
ATOM 1696 O O . SER A 1 219 ? 14.900 5.839 -21.763 1.00 96.50 219 SER A O 1
ATOM 1698 N N . ARG A 1 220 ? 15.805 3.792 -21.749 1.00 96.06 220 ARG A N 1
ATOM 1699 C CA . ARG A 1 220 ? 15.463 3.498 -20.350 1.00 96.06 220 ARG A CA 1
ATOM 1700 C C . ARG A 1 220 ? 16.337 4.255 -19.357 1.00 96.06 220 ARG A C 1
ATOM 1702 O O . ARG A 1 220 ? 15.847 4.643 -18.300 1.00 96.06 220 ARG A O 1
ATOM 1709 N N . GLN A 1 221 ? 17.620 4.440 -19.662 1.00 95.06 221 GLN A N 1
ATOM 1710 C CA . GLN A 1 221 ? 18.533 5.209 -18.823 1.00 95.06 221 GLN A CA 1
ATOM 1711 C C . GLN A 1 221 ? 18.094 6.673 -18.728 1.00 95.06 221 GLN A C 1
ATOM 1713 O O . GLN A 1 221 ? 18.115 7.216 -17.627 1.00 95.06 221 GLN A O 1
ATOM 1718 N N . GLU A 1 222 ? 17.699 7.286 -19.841 1.00 94.81 222 GLU A N 1
ATOM 1719 C CA . GLU A 1 222 ? 17.236 8.676 -19.893 1.00 94.81 222 GLU A CA 1
ATOM 1720 C C . GLU A 1 222 ? 15.797 8.836 -19.392 1.00 94.81 222 GLU A C 1
ATOM 1722 O O . GLU A 1 222 ? 15.497 9.786 -18.673 1.00 94.81 222 GLU A O 1
ATOM 1727 N N . GLY A 1 223 ? 14.909 7.896 -19.731 1.00 94.56 223 GLY A N 1
ATOM 1728 C CA . GLY A 1 223 ? 13.487 7.985 -19.395 1.00 94.56 223 GLY A CA 1
ATOM 1729 C C . GLY A 1 223 ? 13.157 7.668 -17.933 1.00 94.56 223 GLY A C 1
ATOM 1730 O O . GLY A 1 223 ? 12.184 8.198 -17.397 1.00 94.56 223 GLY A O 1
ATOM 1731 N N . PHE A 1 224 ? 13.943 6.817 -17.263 1.00 93.38 224 PHE A N 1
ATOM 1732 C CA . PHE A 1 224 ? 13.720 6.477 -15.857 1.00 93.38 224 PHE A CA 1
ATOM 1733 C C . PHE A 1 224 ? 14.645 7.235 -14.913 1.00 93.38 224 PHE A C 1
ATOM 1735 O O . PHE A 1 224 ? 15.870 7.214 -15.045 1.00 93.38 224 PHE A O 1
ATOM 1742 N N . ASN A 1 225 ? 14.050 7.798 -13.862 1.00 89.81 225 ASN A N 1
ATOM 1743 C CA . ASN A 1 225 ? 14.808 8.364 -12.755 1.00 89.81 225 ASN A CA 1
ATOM 1744 C C . ASN A 1 225 ? 15.542 7.278 -11.940 1.00 89.81 225 ASN A C 1
ATOM 1746 O O . ASN A 1 225 ? 15.354 6.070 -12.116 1.00 89.81 225 ASN A O 1
ATOM 1750 N N . GLU A 1 226 ? 16.391 7.716 -11.014 1.00 86.88 226 GLU A N 1
ATOM 1751 C CA . GLU A 1 226 ? 17.191 6.824 -10.175 1.00 86.88 226 GLU A CA 1
ATOM 1752 C C . GLU A 1 226 ? 16.347 5.846 -9.345 1.00 86.88 226 GLU A C 1
ATOM 1754 O O . GLU A 1 226 ? 16.649 4.653 -9.328 1.00 86.88 226 GLU A O 1
ATOM 1759 N N . VAL A 1 227 ? 15.259 6.313 -8.723 1.00 84.94 227 VAL A N 1
ATOM 1760 C CA . VAL A 1 227 ? 14.385 5.483 -7.876 1.00 84.94 227 VAL A CA 1
ATOM 1761 C C . VAL A 1 227 ? 13.815 4.308 -8.668 1.00 84.94 227 VAL A C 1
ATOM 1763 O O . VAL A 1 227 ? 13.874 3.161 -8.217 1.00 84.94 227 VAL A O 1
ATOM 1766 N N . VAL A 1 228 ? 13.304 4.570 -9.874 1.00 89.81 228 VAL A N 1
ATOM 1767 C CA . VAL A 1 228 ? 12.744 3.529 -10.742 1.00 89.81 228 VAL A CA 1
ATOM 1768 C C . VAL A 1 228 ? 13.839 2.569 -11.209 1.00 89.81 228 VAL A C 1
ATOM 1770 O O . VAL A 1 228 ? 13.660 1.354 -11.112 1.00 89.81 228 VAL A O 1
ATOM 1773 N N . ARG A 1 229 ? 15.003 3.076 -11.640 1.00 92.75 229 ARG A N 1
ATOM 1774 C CA . ARG A 1 229 ? 16.136 2.228 -12.061 1.00 92.75 229 ARG A CA 1
ATOM 1775 C C . ARG A 1 229 ? 16.642 1.332 -10.925 1.00 92.75 229 ARG A C 1
ATOM 1777 O O . ARG A 1 229 ? 16.877 0.147 -11.159 1.00 92.75 229 ARG A O 1
ATOM 1784 N N . ARG A 1 230 ? 16.732 1.849 -9.694 1.00 91.31 230 ARG A N 1
ATOM 1785 C CA . ARG A 1 230 ? 17.115 1.086 -8.492 1.00 91.31 230 ARG A CA 1
ATOM 1786 C C . ARG A 1 230 ? 16.145 -0.062 -8.221 1.00 91.31 230 ARG A C 1
ATOM 1788 O O . ARG A 1 230 ? 16.583 -1.192 -8.016 1.00 91.31 230 ARG A O 1
ATOM 1795 N N . ARG A 1 231 ? 14.836 0.206 -8.281 1.00 92.81 231 ARG A N 1
ATOM 1796 C CA . ARG A 1 231 ? 13.791 -0.815 -8.093 1.00 92.81 231 ARG A CA 1
ATOM 1797 C C . ARG A 1 231 ? 13.809 -1.876 -9.197 1.00 92.81 231 ARG A C 1
ATOM 1799 O O . ARG A 1 231 ? 13.666 -3.055 -8.898 1.00 92.81 231 ARG A O 1
ATOM 1806 N N . ILE A 1 232 ? 14.054 -1.493 -10.454 1.00 95.00 232 ILE A N 1
ATOM 1807 C CA . ILE A 1 232 ? 14.215 -2.450 -11.566 1.00 95.00 232 ILE A CA 1
ATOM 1808 C C . ILE A 1 232 ? 15.437 -3.352 -11.335 1.00 95.00 232 ILE A C 1
ATOM 1810 O O . ILE A 1 232 ? 15.347 -4.568 -11.508 1.00 95.00 232 ILE A O 1
ATOM 1814 N N . LEU A 1 233 ? 16.574 -2.778 -10.930 1.00 94.62 233 LEU A N 1
ATOM 1815 C CA . LEU A 1 233 ? 17.798 -3.533 -10.658 1.00 94.62 233 LEU A CA 1
ATOM 1816 C C . LEU A 1 233 ? 17.597 -4.547 -9.521 1.00 94.62 233 LEU A C 1
ATOM 1818 O O . LEU A 1 233 ? 17.915 -5.727 -9.680 1.00 94.62 233 LEU A O 1
ATOM 1822 N N . ALA A 1 234 ? 17.039 -4.100 -8.396 1.00 92.12 234 ALA A N 1
ATOM 1823 C CA . ALA A 1 234 ? 16.770 -4.951 -7.243 1.00 92.12 234 ALA A CA 1
ATOM 1824 C C . ALA A 1 234 ? 15.713 -6.028 -7.547 1.00 92.12 234 ALA A C 1
ATOM 1826 O O . ALA A 1 234 ? 15.891 -7.195 -7.193 1.00 92.12 234 ALA A O 1
ATOM 1827 N N . GLY A 1 235 ? 14.670 -5.682 -8.303 1.00 93.31 235 GLY A N 1
ATOM 1828 C CA . GLY A 1 235 ? 13.667 -6.625 -8.784 1.00 93.31 235 GLY A CA 1
ATOM 1829 C C . GLY A 1 235 ? 14.254 -7.737 -9.644 1.00 93.31 235 GLY A C 1
ATOM 1830 O O . GLY A 1 235 ? 14.025 -8.916 -9.371 1.00 93.31 235 GLY A O 1
ATOM 1831 N N . ASN A 1 236 ? 15.090 -7.380 -10.625 1.00 93.12 236 ASN A N 1
ATOM 1832 C CA . ASN A 1 236 ? 15.825 -8.360 -11.423 1.00 93.12 236 ASN A CA 1
ATOM 1833 C C . ASN A 1 236 ? 16.666 -9.277 -10.524 1.00 93.12 236 ASN A C 1
ATOM 1835 O O . ASN A 1 236 ? 16.613 -10.493 -10.686 1.00 93.12 236 ASN A O 1
ATOM 1839 N N . TYR A 1 237 ? 17.360 -8.732 -9.518 1.00 91.00 237 TYR A N 1
ATOM 1840 C CA . TYR A 1 237 ? 18.114 -9.529 -8.544 1.00 91.00 237 TYR A CA 1
ATOM 1841 C C . TYR A 1 237 ? 17.237 -10.499 -7.731 1.00 91.00 237 TYR A C 1
ATOM 1843 O O . TYR A 1 237 ? 17.636 -11.642 -7.490 1.00 91.00 237 TYR A O 1
ATOM 1851 N N . PHE A 1 238 ? 16.040 -10.091 -7.304 1.00 89.56 238 PHE A N 1
ATOM 1852 C CA . PHE A 1 238 ? 15.120 -10.962 -6.563 1.00 89.56 238 PHE A CA 1
ATOM 1853 C C . PHE A 1 238 ? 14.519 -12.082 -7.415 1.00 89.56 238 PHE A C 1
ATOM 1855 O O . PHE A 1 238 ? 14.223 -13.158 -6.879 1.00 89.56 238 PHE A O 1
ATOM 1862 N N . LEU A 1 239 ? 14.388 -11.840 -8.720 1.00 87.62 239 LEU A N 1
ATOM 1863 C CA . LEU A 1 239 ? 13.950 -12.811 -9.718 1.00 87.62 239 LEU A CA 1
ATOM 1864 C C . LEU A 1 239 ? 15.068 -13.757 -10.175 1.00 87.62 239 LEU A C 1
ATOM 1866 O O . LEU A 1 239 ? 14.769 -14.814 -10.727 1.00 87.62 239 LEU A O 1
ATOM 1870 N N . LEU A 1 240 ? 16.343 -13.445 -9.918 1.00 84.88 240 LEU A N 1
ATOM 1871 C CA . LEU A 1 240 ? 17.428 -14.385 -10.190 1.00 84.88 240 LEU A CA 1
ATOM 1872 C C . LEU A 1 240 ? 17.299 -15.629 -9.303 1.00 84.88 240 LEU A C 1
ATOM 1874 O O . LEU A 1 240 ? 17.181 -15.564 -8.073 1.00 84.88 240 LEU A O 1
ATOM 1878 N N . LYS A 1 241 ? 17.380 -16.794 -9.947 1.00 69.69 241 LYS A N 1
ATOM 1879 C CA . LYS A 1 241 ? 17.425 -18.093 -9.282 1.00 69.69 241 LYS A CA 1
ATOM 1880 C C . LYS A 1 241 ? 18.709 -18.189 -8.460 1.00 69.69 241 LYS A C 1
ATOM 1882 O O . LYS A 1 241 ? 19.805 -18.082 -9.004 1.00 69.69 241 LYS A O 1
ATOM 1887 N N . ARG A 1 242 ? 18.592 -18.433 -7.153 1.00 62.53 242 ARG A N 1
ATOM 1888 C CA . ARG A 1 242 ? 19.752 -18.775 -6.324 1.00 62.53 242 ARG A CA 1
ATOM 1889 C C . ARG A 1 242 ? 19.900 -20.291 -6.284 1.00 62.53 242 ARG A C 1
ATOM 1891 O O . ARG A 1 242 ? 18.971 -20.987 -5.882 1.00 62.53 242 ARG A O 1
ATOM 1898 N N . TYR A 1 243 ? 21.068 -20.779 -6.683 1.00 51.03 243 TYR A N 1
ATOM 1899 C CA . TYR A 1 243 ? 21.471 -22.148 -6.396 1.00 51.03 243 TYR A CA 1
ATOM 1900 C C . TYR A 1 243 ? 21.811 -22.243 -4.904 1.00 51.03 243 TYR A C 1
ATOM 1902 O O . TYR A 1 243 ? 22.571 -21.422 -4.386 1.00 51.03 243 TYR A O 1
ATOM 1910 N N . ASN A 1 244 ? 21.198 -23.186 -4.196 1.00 52.03 244 ASN A N 1
ATOM 1911 C CA . ASN A 1 244 ? 21.543 -23.511 -2.819 1.00 52.03 244 ASN A CA 1
ATOM 1912 C C . ASN A 1 244 ? 21.649 -25.033 -2.736 1.00 52.03 244 ASN A C 1
ATOM 1914 O O . ASN A 1 244 ? 20.691 -25.729 -3.058 1.00 52.03 244 ASN A O 1
ATOM 1918 N N . GLU A 1 245 ? 22.814 -25.547 -2.354 1.00 50.09 245 GLU A N 1
ATOM 1919 C CA . GLU A 1 245 ? 23.111 -26.986 -2.381 1.00 50.09 245 GLU A CA 1
ATOM 1920 C C . GLU A 1 245 ? 22.242 -27.792 -1.401 1.00 50.09 245 GLU A C 1
ATOM 1922 O O . GLU A 1 245 ? 22.009 -28.975 -1.622 1.00 50.09 245 GLU A O 1
ATOM 1927 N N . ASN A 1 246 ? 21.689 -27.142 -0.370 1.00 52.06 246 ASN A N 1
ATOM 1928 C CA . ASN A 1 246 ? 20.957 -27.810 0.713 1.00 52.06 246 ASN A CA 1
ATOM 1929 C C . ASN A 1 246 ? 19.436 -27.581 0.710 1.00 52.06 246 ASN A C 1
ATOM 1931 O O . ASN A 1 246 ? 18.723 -28.193 1.500 1.00 52.06 246 ASN A O 1
ATOM 1935 N N . TYR A 1 247 ? 18.914 -26.703 -0.149 1.00 46.88 247 TYR A N 1
ATOM 1936 C CA . TYR A 1 247 ? 17.481 -26.416 -0.238 1.00 46.88 247 TYR A CA 1
ATOM 1937 C C . TYR A 1 247 ? 17.110 -26.181 -1.695 1.00 46.88 247 TYR A C 1
ATOM 1939 O O . TYR A 1 247 ? 17.815 -25.457 -2.393 1.00 46.88 247 TYR A O 1
ATOM 1947 N N . PHE A 1 248 ? 15.991 -26.772 -2.131 1.00 53.38 248 PHE A N 1
ATOM 1948 C CA . PHE A 1 248 ? 15.376 -26.554 -3.442 1.00 53.38 248 PHE A CA 1
ATOM 1949 C C . PHE A 1 248 ? 15.586 -25.124 -3.958 1.00 53.38 248 PHE A C 1
ATOM 1951 O O . PHE A 1 248 ? 15.473 -24.161 -3.202 1.00 53.38 248 PHE A O 1
ATOM 1958 N N . ASN A 1 249 ? 15.850 -24.989 -5.258 1.00 52.62 249 ASN A N 1
ATOM 1959 C CA . ASN A 1 249 ? 15.959 -23.697 -5.931 1.00 52.62 249 ASN A CA 1
ATOM 1960 C C . ASN A 1 249 ? 14.756 -22.794 -5.587 1.00 52.62 249 ASN A C 1
ATOM 1962 O O . ASN A 1 249 ? 13.652 -23.033 -6.076 1.00 52.62 249 ASN A O 1
ATOM 1966 N N . ILE A 1 250 ? 14.954 -21.769 -4.755 1.00 60.81 250 ILE A N 1
ATOM 1967 C CA . ILE A 1 250 ? 13.883 -20.872 -4.298 1.00 60.81 250 ILE A CA 1
ATOM 1968 C C . ILE A 1 250 ? 14.206 -19.442 -4.728 1.00 60.81 250 ILE A C 1
ATOM 1970 O O . ILE A 1 250 ? 15.264 -18.900 -4.403 1.00 60.81 250 ILE A O 1
ATOM 1974 N N . TYR A 1 251 ? 13.267 -18.816 -5.438 1.00 69.69 251 TYR A N 1
ATOM 1975 C CA . TYR A 1 251 ? 13.303 -17.384 -5.721 1.00 69.69 251 TYR A CA 1
ATOM 1976 C C . TYR A 1 251 ? 13.001 -16.589 -4.449 1.00 69.69 251 TYR A C 1
ATOM 1978 O O . TYR A 1 251 ? 12.144 -16.974 -3.646 1.00 69.69 251 TYR A O 1
ATOM 1986 N N . ARG A 1 252 ? 13.665 -15.441 -4.268 1.00 81.00 252 ARG A N 1
ATOM 1987 C CA . ARG A 1 252 ? 13.392 -14.552 -3.123 1.00 81.00 252 ARG A CA 1
ATOM 1988 C C . ARG A 1 252 ? 11.947 -14.058 -3.140 1.00 81.00 252 ARG A C 1
ATOM 1990 O O . ARG A 1 252 ? 11.318 -14.006 -2.085 1.00 81.00 252 ARG A O 1
ATOM 1997 N N . SER A 1 253 ? 11.405 -13.806 -4.332 1.00 80.38 253 SER A N 1
ATOM 1998 C CA . SER A 1 253 ? 9.993 -13.476 -4.552 1.00 80.38 253 SER A CA 1
ATOM 1999 C C . SER A 1 253 ? 9.043 -14.563 -4.033 1.00 80.38 253 SER A C 1
ATOM 2001 O O . SER A 1 253 ? 8.052 -14.247 -3.378 1.00 80.38 253 SER A O 1
ATOM 2003 N N . THR A 1 254 ? 9.369 -15.850 -4.207 1.00 84.38 254 THR A N 1
ATOM 2004 C CA . THR A 1 254 ? 8.576 -16.962 -3.652 1.00 84.38 254 THR A CA 1
ATOM 2005 C C . THR A 1 254 ? 8.605 -16.975 -2.124 1.00 84.38 254 THR A C 1
ATOM 2007 O O . THR A 1 254 ? 7.570 -17.181 -1.490 1.00 84.38 254 THR A O 1
ATOM 2010 N N . SER A 1 255 ? 9.765 -16.738 -1.507 1.00 88.69 255 SER A N 1
ATOM 2011 C CA . SER A 1 255 ? 9.860 -16.618 -0.045 1.00 88.69 255 SER A CA 1
ATOM 2012 C C . SER A 1 255 ? 9.048 -15.431 0.476 1.00 88.69 255 SER A C 1
ATOM 2014 O O . SER A 1 255 ? 8.311 -15.577 1.450 1.00 88.69 255 SER A O 1
ATOM 2016 N N . ALA A 1 256 ? 9.109 -14.281 -0.200 1.00 92.81 256 ALA A N 1
ATOM 2017 C CA . ALA A 1 256 ? 8.307 -13.116 0.155 1.00 92.81 256 ALA A CA 1
ATOM 2018 C C . ALA A 1 256 ? 6.801 -13.383 0.008 1.00 92.81 256 ALA A C 1
ATOM 2020 O O . ALA A 1 256 ? 6.040 -13.006 0.893 1.00 92.81 256 ALA A O 1
ATOM 2021 N N . ALA A 1 257 ? 6.363 -14.115 -1.020 1.00 92.50 257 ALA A N 1
ATOM 2022 C CA . ALA A 1 257 ? 4.963 -14.520 -1.170 1.00 92.50 257 ALA A CA 1
ATOM 2023 C C . ALA A 1 257 ? 4.466 -15.404 -0.006 1.00 92.50 257 ALA A C 1
ATOM 2025 O O . ALA A 1 257 ? 3.312 -15.289 0.413 1.00 92.50 257 ALA A O 1
ATOM 2026 N N . LYS A 1 258 ? 5.331 -16.249 0.576 1.00 94.50 258 LYS A N 1
ATOM 2027 C CA . LYS A 1 258 ? 4.998 -17.010 1.795 1.00 94.50 258 LYS A CA 1
ATOM 2028 C C . LYS A 1 258 ? 4.811 -16.088 3.002 1.00 94.50 258 LYS A C 1
ATOM 2030 O O . LYS A 1 258 ? 3.841 -16.251 3.735 1.00 94.50 258 LYS A O 1
ATOM 2035 N N . VAL A 1 259 ? 5.686 -15.095 3.177 1.00 96.25 259 VAL A N 1
ATOM 2036 C CA . VAL A 1 259 ? 5.545 -14.076 4.236 1.00 96.25 259 VAL A CA 1
ATOM 2037 C C . VAL A 1 259 ? 4.272 -13.248 4.036 1.00 96.25 259 VAL A C 1
ATOM 2039 O O . VAL A 1 259 ? 3.525 -13.050 4.989 1.00 96.25 259 VAL A O 1
ATOM 2042 N N . ARG A 1 260 ? 3.952 -12.856 2.795 1.00 97.25 260 ARG A N 1
ATOM 2043 C CA . ARG A 1 260 ? 2.691 -12.182 2.450 1.00 97.25 260 ARG A CA 1
ATOM 2044 C C . ARG A 1 260 ? 1.477 -12.986 2.914 1.00 97.25 260 ARG A C 1
ATOM 2046 O O . ARG A 1 260 ? 0.549 -12.413 3.473 1.00 97.25 260 ARG A O 1
ATOM 2053 N N . ARG A 1 261 ? 1.490 -14.312 2.731 1.00 97.31 261 ARG A N 1
ATOM 2054 C CA . ARG A 1 261 ? 0.425 -15.192 3.239 1.00 97.31 261 ARG A CA 1
ATOM 2055 C C . ARG A 1 261 ? 0.342 -15.181 4.769 1.00 97.31 261 ARG A C 1
ATOM 2057 O O . ARG A 1 261 ? -0.766 -15.190 5.288 1.00 97.31 261 ARG A O 1
ATOM 2064 N N . LEU A 1 262 ? 1.465 -15.144 5.488 1.00 98.12 262 LEU A N 1
ATOM 2065 C CA . LEU A 1 262 ? 1.451 -15.031 6.955 1.00 98.12 262 LEU A CA 1
ATOM 2066 C C . LEU A 1 262 ? 0.825 -13.707 7.417 1.00 98.12 262 LEU A C 1
ATOM 2068 O O . LEU A 1 262 ? -0.033 -13.720 8.295 1.00 98.12 262 LEU A O 1
ATOM 2072 N N . ILE A 1 263 ? 1.169 -12.596 6.759 1.00 97.62 263 ILE A N 1
ATOM 2073 C CA . ILE A 1 263 ? 0.562 -11.280 7.013 1.00 97.62 263 ILE A CA 1
ATOM 2074 C C . ILE A 1 263 ? -0.948 -11.321 6.745 1.00 97.62 263 ILE A C 1
ATOM 2076 O O . ILE A 1 263 ? -1.739 -10.907 7.587 1.00 97.62 263 ILE A O 1
ATOM 2080 N N . ALA A 1 264 ? -1.377 -11.879 5.610 1.00 96.00 264 ALA A N 1
ATOM 2081 C CA . ALA A 1 264 ? -2.799 -12.028 5.297 1.00 96.00 264 ALA A CA 1
ATOM 2082 C C . ALA A 1 264 ? -3.538 -12.905 6.328 1.00 96.00 264 ALA A C 1
ATOM 2084 O O . ALA A 1 264 ? -4.670 -12.604 6.710 1.00 96.00 264 ALA A O 1
ATOM 2085 N N . ASN A 1 265 ? -2.891 -13.968 6.813 1.00 96.62 265 ASN A N 1
ATOM 2086 C CA . ASN A 1 265 ? -3.453 -14.859 7.823 1.00 96.62 265 ASN A CA 1
ATOM 2087 C C . ASN A 1 265 ? -3.649 -14.173 9.182 1.00 96.62 265 ASN A C 1
ATOM 2089 O O . ASN A 1 265 ? -4.579 -14.543 9.897 1.00 96.62 265 ASN A O 1
ATOM 2093 N N . ASP A 1 266 ? -2.827 -13.180 9.535 1.00 97.19 266 ASP A N 1
ATOM 2094 C CA . ASP A 1 266 ? -3.033 -12.396 10.756 1.00 97.19 266 ASP A CA 1
ATOM 2095 C C . ASP A 1 266 ? -4.358 -11.631 10.705 1.00 97.19 266 ASP A C 1
ATOM 2097 O O . ASP A 1 266 ? -5.162 -11.740 11.630 1.00 97.19 266 ASP A O 1
ATOM 2101 N N . PHE A 1 267 ? -4.645 -10.949 9.591 1.00 95.44 267 PHE A N 1
ATOM 2102 C CA . PHE A 1 267 ? -5.936 -10.285 9.392 1.00 95.44 267 PHE A CA 1
ATOM 2103 C C . PHE A 1 267 ? -7.093 -11.286 9.316 1.00 95.44 267 PHE A C 1
ATOM 2105 O O . PHE A 1 267 ? -8.154 -11.048 9.890 1.00 95.44 267 PHE A O 1
ATOM 2112 N N . TYR A 1 268 ? -6.903 -12.426 8.645 1.00 92.19 268 TYR A N 1
ATOM 2113 C CA . TYR A 1 268 ? -7.928 -13.468 8.581 1.00 92.19 268 TYR A CA 1
ATOM 2114 C C . TYR A 1 268 ? -8.301 -13.984 9.976 1.00 92.19 268 TYR A C 1
ATOM 2116 O O . TYR A 1 268 ? -9.486 -14.042 10.308 1.00 92.19 268 TYR A O 1
ATOM 2124 N N . ARG A 1 269 ? -7.307 -14.323 10.808 1.00 94.56 269 ARG A N 1
ATOM 2125 C CA . ARG A 1 269 ? -7.512 -14.727 12.207 1.00 94.56 269 ARG A CA 1
ATOM 2126 C C . ARG A 1 269 ? -8.264 -13.640 12.968 1.00 94.56 269 ARG A C 1
ATOM 2128 O O . ARG A 1 269 ? -9.292 -13.928 13.573 1.00 94.56 269 ARG A O 1
ATOM 2135 N N . LEU A 1 270 ? -7.813 -12.397 12.851 1.00 93.81 270 LEU A N 1
ATOM 2136 C CA . LEU A 1 270 ? -8.388 -11.260 13.555 1.00 93.81 270 LEU A CA 1
ATOM 2137 C C . LEU A 1 270 ? -9.875 -11.030 13.226 1.00 93.81 270 LEU A C 1
ATOM 2139 O O . LEU A 1 270 ? -10.717 -10.957 14.122 1.00 93.81 270 LEU A O 1
ATOM 2143 N N . PHE A 1 271 ? -10.224 -10.959 11.940 1.00 89.56 271 PHE A N 1
ATOM 2144 C CA . PHE A 1 271 ? -11.600 -10.677 11.520 1.00 89.56 271 PHE A CA 1
ATOM 2145 C C . PHE A 1 271 ? -12.523 -11.898 11.639 1.00 89.56 271 PHE A C 1
ATOM 2147 O O . PHE A 1 271 ? -13.711 -11.748 11.919 1.00 89.56 271 PHE A O 1
ATOM 2154 N N . ARG A 1 272 ? -12.019 -13.122 11.421 1.00 88.38 272 ARG A N 1
ATOM 2155 C CA . ARG A 1 272 ? -12.862 -14.335 11.390 1.00 88.38 272 ARG A CA 1
ATOM 2156 C C . ARG A 1 272 ? -12.896 -15.099 12.704 1.00 88.38 272 ARG A C 1
ATOM 2158 O O . ARG A 1 272 ? -13.963 -15.574 13.085 1.00 88.38 272 ARG A O 1
ATOM 2165 N N . GLN A 1 273 ? -11.758 -15.249 13.371 1.00 88.69 273 GLN A N 1
ATOM 2166 C CA . GLN A 1 273 ? -11.646 -16.044 14.597 1.00 88.69 273 GLN A CA 1
ATOM 2167 C C . GLN A 1 273 ? -11.852 -15.163 15.826 1.00 88.69 273 GLN A C 1
ATOM 2169 O O . GLN A 1 273 ? -12.734 -15.444 16.636 1.00 88.69 273 GLN A O 1
ATOM 2174 N N . ASP A 1 274 ? -11.129 -14.044 15.907 1.00 90.00 274 ASP A N 1
ATOM 2175 C CA . ASP A 1 274 ? -11.218 -13.127 17.050 1.00 90.00 274 ASP A CA 1
ATOM 2176 C C . ASP A 1 274 ? -12.469 -12.236 16.986 1.00 90.00 274 ASP A C 1
ATOM 2178 O O . ASP A 1 274 ? -12.796 -11.556 17.964 1.00 90.00 274 ASP A O 1
ATOM 2182 N N . LYS A 1 275 ? -13.197 -12.268 15.860 1.00 88.69 275 LYS A N 1
ATOM 2183 C CA . LYS A 1 275 ? -14.449 -11.533 15.607 1.00 88.69 275 LYS A CA 1
ATOM 2184 C C . LYS A 1 275 ? -14.316 -10.031 15.868 1.00 88.69 275 LYS A C 1
ATOM 2186 O O . LYS A 1 275 ? -15.211 -9.419 16.444 1.00 88.69 275 LYS A O 1
ATOM 2191 N N . VAL A 1 276 ? -13.171 -9.458 15.512 1.00 91.62 276 VAL A N 1
ATOM 2192 C CA . VAL A 1 276 ? -12.974 -8.004 15.490 1.00 91.62 276 VAL A CA 1
ATOM 2193 C C . VAL A 1 276 ? -13.702 -7.455 14.264 1.00 91.62 276 VAL A C 1
ATOM 2195 O O . VAL A 1 276 ? -13.590 -8.036 13.190 1.00 91.62 276 VAL A O 1
ATOM 2198 N N . ASP A 1 277 ? -14.461 -6.372 14.412 1.00 89.25 277 ASP A N 1
ATOM 2199 C CA . ASP A 1 277 ? -15.185 -5.749 13.298 1.00 89.25 277 ASP A CA 1
ATOM 2200 C C . ASP A 1 277 ? -14.290 -4.774 12.524 1.00 89.25 277 ASP A C 1
ATOM 2202 O O . ASP A 1 277 ? -14.339 -4.728 11.297 1.00 89.25 277 ASP A O 1
ATOM 2206 N N . LEU A 1 278 ? -13.477 -3.988 13.239 1.00 90.62 278 LEU A N 1
ATOM 2207 C CA . LEU A 1 278 ? -12.641 -2.923 12.679 1.00 90.62 278 LEU A CA 1
ATOM 2208 C C . LEU A 1 278 ? -11.292 -2.848 13.394 1.00 90.62 278 LEU A C 1
ATOM 2210 O O . LEU A 1 278 ? -11.194 -3.147 14.580 1.00 90.62 278 LEU A O 1
ATOM 2214 N N . LEU A 1 279 ? -10.264 -2.389 12.685 1.00 92.94 279 LEU A N 1
ATOM 2215 C CA . LEU A 1 279 ? -8.989 -1.990 13.277 1.00 92.94 279 LEU A CA 1
ATOM 2216 C C . LEU A 1 279 ? -8.902 -0.469 13.300 1.00 92.94 279 LEU A C 1
ATOM 2218 O O . LEU A 1 279 ? -9.178 0.172 12.287 1.00 92.94 279 LEU A O 1
ATOM 2222 N N . LEU A 1 280 ? -8.496 0.092 14.435 1.00 94.44 280 LEU A N 1
ATOM 2223 C CA . LEU A 1 280 ? -8.155 1.505 14.543 1.00 94.44 280 LEU A CA 1
ATOM 2224 C C . LEU A 1 280 ? -6.635 1.624 14.595 1.00 94.44 280 LEU A C 1
ATOM 2226 O O . LEU A 1 280 ? -6.013 1.122 15.529 1.00 94.44 280 LEU A O 1
ATOM 2230 N N . THR A 1 281 ? -6.046 2.287 13.603 1.00 93.69 281 THR A N 1
ATOM 2231 C CA . THR A 1 281 ? -4.592 2.416 13.469 1.00 93.69 281 THR A CA 1
ATOM 2232 C C . THR A 1 281 ? -4.199 3.844 13.094 1.00 93.69 281 THR A C 1
ATOM 2234 O O . THR A 1 281 ? -4.972 4.521 12.408 1.00 93.69 281 THR A O 1
ATOM 2237 N N . PRO A 1 282 ? -2.986 4.298 13.452 1.00 93.44 282 PRO A N 1
ATOM 2238 C CA . PRO A 1 282 ? -2.375 5.429 12.770 1.00 93.44 282 PRO A CA 1
ATOM 2239 C C . PRO A 1 282 ? -2.127 5.073 11.295 1.00 93.44 282 PRO A C 1
ATOM 2241 O O . PRO A 1 282 ? -2.144 3.898 10.912 1.00 93.44 282 PRO A O 1
ATOM 2244 N N . ILE A 1 283 ? -1.915 6.094 10.466 1.00 90.38 283 ILE A N 1
ATOM 2245 C CA . ILE A 1 283 ? -1.517 5.926 9.057 1.00 90.38 283 ILE A CA 1
ATOM 2246 C C . ILE A 1 283 ? -0.089 6.388 8.827 1.00 90.38 283 ILE A C 1
ATOM 2248 O O . ILE A 1 283 ? 0.645 5.713 8.118 1.00 90.38 283 ILE A O 1
ATOM 2252 N N . THR A 1 284 ? 0.310 7.492 9.453 1.00 89.75 284 THR A N 1
ATOM 2253 C CA . THR A 1 284 ? 1.668 8.029 9.375 1.00 89.75 284 THR A CA 1
ATOM 2254 C C . THR A 1 284 ? 2.302 8.062 10.769 1.00 89.75 284 THR A C 1
ATOM 2256 O O . THR A 1 284 ? 1.580 8.233 11.756 1.00 89.75 284 THR A O 1
ATOM 2259 N N . PRO A 1 285 ? 3.634 7.897 10.874 1.00 90.19 285 PRO A N 1
ATOM 2260 C CA . PRO A 1 285 ? 4.355 7.929 12.152 1.00 90.19 285 PRO A CA 1
ATOM 2261 C C . PRO A 1 285 ? 4.336 9.318 12.810 1.00 90.19 285 PRO A C 1
ATOM 2263 O O . PRO A 1 285 ? 4.439 9.440 14.030 1.00 90.19 285 PRO A O 1
ATOM 2266 N N . SER A 1 286 ? 4.194 10.368 12.001 1.00 88.06 286 SER A N 1
ATOM 2267 C CA . SER A 1 286 ? 4.230 11.769 12.410 1.00 88.06 286 SER A CA 1
ATOM 2268 C C . SER A 1 286 ? 3.278 12.626 11.572 1.00 88.06 286 SER A C 1
ATOM 2270 O O . SER A 1 286 ? 2.618 12.141 10.644 1.00 88.06 286 SER A O 1
ATOM 2272 N N . ASP A 1 287 ? 3.258 13.922 11.887 1.00 85.88 287 ASP A N 1
ATOM 2273 C CA . ASP A 1 287 ? 2.703 14.962 11.025 1.00 85.88 287 ASP A CA 1
ATOM 2274 C C . ASP A 1 287 ? 3.475 15.067 9.701 1.00 85.88 287 ASP A C 1
ATOM 2276 O O . ASP A 1 287 ? 4.546 14.473 9.528 1.00 85.88 287 ASP A O 1
ATOM 2280 N N . ALA A 1 288 ? 2.914 15.838 8.766 1.00 83.56 288 ALA A N 1
ATOM 2281 C CA . ALA A 1 288 ? 3.526 16.072 7.468 1.00 83.56 288 ALA A CA 1
ATOM 2282 C C . ALA A 1 288 ? 4.921 16.714 7.630 1.00 83.56 288 ALA A C 1
ATOM 2284 O O . ALA A 1 288 ? 5.022 17.808 8.192 1.00 83.56 288 ALA A O 1
ATOM 2285 N N . PRO A 1 289 ? 5.980 16.066 7.122 1.00 78.12 289 PRO A N 1
ATOM 2286 C CA . PRO A 1 289 ? 7.339 16.585 7.211 1.00 78.12 289 PRO A CA 1
ATOM 2287 C C . PRO A 1 289 ? 7.512 17.819 6.323 1.00 78.12 289 PRO A C 1
ATOM 2289 O O . PRO A 1 289 ? 6.859 17.951 5.278 1.00 78.12 289 PRO A O 1
ATOM 2292 N N . LEU A 1 290 ? 8.417 18.718 6.711 1.00 80.44 290 LEU A N 1
ATOM 2293 C CA . LEU A 1 290 ? 8.743 19.888 5.899 1.00 80.44 290 LEU A CA 1
ATOM 2294 C C . LEU A 1 290 ? 9.463 19.471 4.614 1.00 80.44 290 LEU A C 1
ATOM 2296 O O . LEU A 1 290 ? 10.144 18.449 4.557 1.00 80.44 290 LEU A O 1
ATOM 2300 N N . TYR A 1 291 ? 9.356 20.296 3.572 1.00 75.00 291 TYR A N 1
ATOM 2301 C CA . TYR A 1 291 ? 10.062 20.036 2.316 1.00 75.00 291 TYR A CA 1
ATOM 2302 C C . TYR A 1 291 ? 11.587 20.020 2.493 1.00 75.00 291 TYR A C 1
ATOM 2304 O O . TYR A 1 291 ? 12.256 19.169 1.921 1.00 75.00 291 TYR A O 1
ATOM 2312 N N . SER A 1 292 ? 12.139 20.908 3.323 1.00 78.81 292 SER A N 1
ATOM 2313 C CA . SER A 1 292 ? 13.573 20.907 3.644 1.00 78.81 292 SER A CA 1
ATOM 2314 C C . SER A 1 292 ? 14.006 19.586 4.286 1.00 78.81 292 SER A C 1
ATOM 2316 O O . SER A 1 292 ? 14.933 18.946 3.815 1.00 78.81 292 SER A O 1
ATOM 2318 N N . GLU A 1 293 ? 13.246 19.095 5.268 1.00 74.44 293 GLU A N 1
ATOM 2319 C CA . GLU A 1 293 ? 13.468 17.786 5.907 1.00 74.44 293 GLU A CA 1
ATOM 2320 C C . GLU A 1 293 ? 13.246 16.608 4.944 1.00 74.44 293 GLU A C 1
ATOM 2322 O O . GLU A 1 293 ? 13.697 15.484 5.188 1.00 74.44 293 GLU A O 1
ATOM 2327 N N . TYR A 1 294 ? 12.489 16.838 3.868 1.00 69.25 294 TYR A N 1
ATOM 2328 C CA . TYR A 1 294 ? 12.288 15.874 2.800 1.00 69.25 294 TYR A CA 1
ATOM 2329 C C . TYR A 1 294 ? 13.511 15.757 1.896 1.00 69.25 294 TYR A C 1
ATOM 2331 O O . TYR A 1 294 ? 13.933 14.642 1.608 1.00 69.25 294 TYR A O 1
ATOM 2339 N N . VAL A 1 295 ? 14.070 16.888 1.468 1.00 71.31 295 VAL A N 1
ATOM 2340 C CA . VAL A 1 295 ? 15.197 16.936 0.527 1.00 71.31 295 VAL A CA 1
ATOM 2341 C C . VAL A 1 295 ? 16.534 16.646 1.208 1.00 71.31 295 VAL A C 1
ATOM 2343 O O . VAL A 1 295 ? 17.378 15.997 0.599 1.00 71.31 295 VAL A O 1
ATOM 2346 N N . ASP A 1 296 ? 16.713 17.066 2.463 1.00 68.38 296 ASP A N 1
ATOM 2347 C CA . ASP A 1 296 ? 17.975 16.892 3.199 1.00 68.38 296 ASP A CA 1
ATOM 2348 C C . ASP A 1 296 ? 18.192 15.446 3.690 1.00 68.38 296 ASP A C 1
ATOM 2350 O O . ASP A 1 296 ? 19.310 15.055 4.023 1.00 68.38 296 ASP A O 1
ATOM 2354 N N . ASN A 1 297 ? 17.136 14.625 3.734 1.00 60.25 297 ASN A N 1
ATOM 2355 C CA . ASN A 1 297 ? 17.251 13.199 4.042 1.00 60.25 297 ASN A CA 1
ATOM 2356 C C . ASN A 1 297 ? 17.589 12.409 2.770 1.00 60.25 297 ASN A C 1
ATOM 2358 O O . ASN A 1 297 ? 16.706 12.070 1.982 1.00 60.25 297 ASN A O 1
ATOM 2362 N N . GLU A 1 298 ? 18.870 12.086 2.594 1.00 53.94 298 GLU A N 1
ATOM 2363 C CA . GLU A 1 298 ? 19.392 11.458 1.370 1.00 53.94 298 GLU A CA 1
ATOM 2364 C C . GLU A 1 298 ? 18.882 10.026 1.113 1.00 53.94 298 GLU A C 1
ATOM 2366 O O . GLU A 1 298 ? 18.917 9.566 -0.029 1.00 53.94 298 GLU A O 1
ATOM 2371 N N . ASP A 1 299 ? 18.366 9.308 2.122 1.00 66.25 299 ASP A N 1
ATOM 2372 C CA . ASP A 1 299 ? 17.880 7.937 1.924 1.00 66.25 299 ASP A CA 1
ATOM 2373 C C . ASP A 1 299 ? 16.350 7.825 1.873 1.00 66.25 299 ASP A C 1
ATOM 2375 O O . ASP A 1 299 ? 15.673 7.455 2.840 1.00 66.25 299 ASP A O 1
ATOM 2379 N N . GLY A 1 300 ? 15.800 8.053 0.678 1.00 63.91 300 GLY A N 1
ATOM 2380 C CA . GLY A 1 300 ? 14.385 7.817 0.386 1.00 63.91 300 GLY A CA 1
ATOM 2381 C C . GLY A 1 300 ? 13.915 6.382 0.672 1.00 63.91 300 GLY A C 1
ATOM 2382 O O . GLY A 1 300 ? 12.730 6.181 0.919 1.00 63.91 300 GLY A O 1
ATOM 2383 N N . TYR A 1 301 ? 14.811 5.381 0.702 1.00 65.00 301 TYR A N 1
ATOM 2384 C CA . TYR A 1 301 ? 14.438 4.015 1.091 1.00 65.00 301 TYR A CA 1
ATOM 2385 C C . TYR A 1 301 ? 14.134 3.929 2.586 1.00 65.00 301 TYR A C 1
ATOM 2387 O O . TYR A 1 301 ? 13.096 3.399 2.967 1.00 65.00 301 TYR A O 1
ATOM 2395 N N . THR A 1 302 ? 15.002 4.475 3.441 1.00 68.69 302 THR A N 1
ATOM 2396 C CA . THR A 1 302 ? 14.771 4.506 4.893 1.00 68.69 302 THR A CA 1
ATOM 2397 C C . THR A 1 302 ? 13.473 5.230 5.238 1.00 68.69 302 THR A C 1
ATOM 2399 O O . THR A 1 302 ? 12.726 4.759 6.090 1.00 68.69 302 THR A O 1
ATOM 2402 N N . ARG A 1 303 ? 13.138 6.296 4.508 1.00 71.62 303 ARG A N 1
ATOM 2403 C CA . ARG A 1 303 ? 11.874 7.014 4.685 1.00 71.62 303 ARG A CA 1
ATOM 2404 C C . ARG A 1 303 ? 10.642 6.183 4.322 1.00 71.62 303 ARG A C 1
ATOM 2406 O O . ARG A 1 303 ? 9.715 6.113 5.121 1.00 71.62 303 ARG A O 1
ATOM 2413 N N . GLU A 1 304 ? 10.646 5.520 3.161 1.00 70.38 304 GLU A N 1
ATOM 2414 C CA . GLU A 1 304 ? 9.557 4.614 2.751 1.00 70.38 304 GLU A CA 1
ATOM 2415 C C . GLU A 1 304 ? 9.293 3.548 3.825 1.00 70.38 304 GLU A C 1
ATOM 2417 O O . GLU A 1 304 ? 8.144 3.252 4.146 1.00 70.38 304 GLU A O 1
ATOM 2422 N N . ARG A 1 305 ? 10.351 3.014 4.453 1.00 73.25 305 ARG A N 1
ATOM 2423 C CA . ARG A 1 305 ? 10.210 2.013 5.522 1.00 73.25 305 ARG A CA 1
ATOM 2424 C C . ARG A 1 305 ? 9.467 2.528 6.752 1.00 73.25 305 ARG A C 1
ATOM 2426 O O . ARG A 1 305 ? 8.807 1.723 7.405 1.00 73.25 305 ARG A O 1
ATOM 2433 N N . THR A 1 306 ? 9.611 3.806 7.083 1.00 78.81 306 THR A N 1
ATOM 2434 C CA . THR A 1 306 ? 8.978 4.413 8.259 1.00 78.81 306 THR A CA 1
ATOM 2435 C C . THR A 1 306 ? 7.569 4.900 7.926 1.00 78.81 306 THR A C 1
ATOM 2437 O O . THR A 1 306 ? 6.620 4.586 8.644 1.00 78.81 306 THR A O 1
ATOM 2440 N N . ASP A 1 307 ? 7.406 5.600 6.801 1.00 81.25 307 ASP A N 1
ATOM 2441 C CA . ASP A 1 307 ? 6.136 6.222 6.407 1.00 81.25 307 ASP A CA 1
ATOM 2442 C C . ASP A 1 307 ? 5.084 5.191 5.966 1.00 81.25 307 ASP A C 1
ATOM 2444 O O . ASP A 1 307 ? 3.884 5.404 6.152 1.00 81.25 307 ASP A O 1
ATOM 2448 N N . ASP A 1 308 ? 5.506 4.057 5.401 1.00 89.75 308 ASP A N 1
ATOM 2449 C CA . ASP A 1 308 ? 4.590 3.051 4.860 1.00 89.75 308 ASP A CA 1
ATOM 2450 C C . ASP A 1 308 ? 4.353 1.851 5.808 1.00 89.75 308 ASP A C 1
ATOM 2452 O O . ASP A 1 308 ? 3.603 0.922 5.480 1.00 89.75 308 ASP A O 1
ATOM 2456 N N . TYR A 1 309 ? 4.961 1.851 7.004 1.00 92.19 309 TYR A N 1
ATOM 2457 C CA . TYR A 1 309 ? 4.884 0.735 7.963 1.00 92.19 309 TYR A CA 1
ATOM 2458 C C . TYR A 1 309 ? 3.439 0.377 8.335 1.00 92.19 309 TYR A C 1
ATOM 2460 O O . TYR A 1 309 ? 3.059 -0.796 8.366 1.00 92.19 309 TYR A O 1
ATOM 2468 N N . PHE A 1 310 ? 2.606 1.393 8.564 1.00 93.06 310 PHE A N 1
ATOM 2469 C CA . PHE A 1 310 ? 1.215 1.216 8.982 1.00 93.06 310 PHE A CA 1
ATOM 2470 C C . PHE A 1 310 ? 0.278 0.861 7.822 1.00 93.06 310 PHE A C 1
ATOM 2472 O O . PHE A 1 310 ? -0.834 0.366 8.043 1.00 93.06 310 PHE A O 1
ATOM 2479 N N . THR A 1 311 ? 0.706 1.093 6.577 1.00 93.12 311 THR A N 1
ATOM 2480 C CA . THR A 1 311 ? -0.151 1.018 5.392 1.00 93.12 311 THR A CA 1
ATOM 2481 C C . THR A 1 311 ? 0.089 -0.217 4.531 1.00 93.12 311 THR A C 1
ATOM 2483 O O . THR A 1 311 ? -0.897 -0.801 4.064 1.00 93.12 311 THR A O 1
ATOM 2486 N N . GLN A 1 312 ? 1.329 -0.676 4.361 1.00 94.06 312 GLN A N 1
ATOM 2487 C CA . GLN A 1 312 ? 1.665 -1.830 3.512 1.00 94.06 312 GLN A CA 1
ATOM 2488 C C . GLN A 1 312 ? 1.060 -3.181 3.928 1.00 94.06 312 GLN A C 1
ATOM 2490 O O . GLN A 1 312 ? 0.693 -3.945 3.023 1.00 94.06 312 GLN A O 1
ATOM 2495 N N . PRO A 1 313 ? 0.889 -3.519 5.229 1.00 96.00 313 PRO A N 1
ATOM 2496 C CA . PRO A 1 313 ? 0.251 -4.778 5.626 1.00 96.00 313 PRO A CA 1
ATOM 2497 C C . PRO A 1 313 ? -1.114 -5.000 4.957 1.00 96.00 313 PRO A C 1
ATOM 2499 O O . PRO A 1 313 ? -1.452 -6.120 4.574 1.00 96.00 313 PRO A O 1
ATOM 2502 N N . VAL A 1 314 ? -1.868 -3.920 4.738 1.00 94.25 314 VAL A N 1
ATOM 2503 C CA . VAL A 1 314 ? -3.190 -3.943 4.100 1.00 94.25 314 VAL A CA 1
ATOM 2504 C C . VAL A 1 314 ? -3.111 -4.290 2.616 1.00 94.25 314 VAL A C 1
ATOM 2506 O O . VAL A 1 314 ? -3.920 -5.088 2.140 1.00 94.25 314 VAL A O 1
ATOM 2509 N N . ASN A 1 315 ? -2.156 -3.728 1.867 1.00 94.19 315 ASN A N 1
ATOM 2510 C CA . ASN A 1 315 ? -1.972 -4.069 0.451 1.00 94.19 315 ASN A CA 1
ATOM 2511 C C . ASN A 1 315 ? -1.543 -5.532 0.314 1.00 94.19 315 ASN A C 1
ATOM 2513 O O . ASN A 1 315 ? -2.102 -6.270 -0.496 1.00 94.19 315 ASN A O 1
ATOM 2517 N N . LEU A 1 316 ? -0.611 -5.976 1.164 1.00 96.31 316 LEU A N 1
ATOM 2518 C CA . LEU A 1 316 ? -0.141 -7.362 1.194 1.00 96.31 316 LEU A CA 1
ATOM 2519 C C . LEU A 1 316 ? -1.278 -8.349 1.498 1.00 96.31 316 LEU A C 1
ATOM 2521 O O . LEU A 1 316 ? -1.347 -9.407 0.867 1.00 96.31 316 LEU A O 1
ATOM 2525 N N . ALA A 1 317 ? -2.195 -7.988 2.396 1.00 94.50 317 ALA A N 1
ATOM 2526 C CA . ALA A 1 317 ? -3.380 -8.781 2.715 1.00 94.50 317 ALA A CA 1
ATOM 2527 C C . ALA A 1 317 ? -4.520 -8.659 1.683 1.00 94.50 317 ALA A C 1
ATOM 2529 O O . ALA A 1 317 ? -5.443 -9.469 1.710 1.00 94.50 317 ALA A O 1
ATOM 2530 N N . GLY A 1 318 ? -4.481 -7.674 0.779 1.00 88.12 318 GLY A N 1
ATOM 2531 C CA . GLY A 1 318 ? -5.522 -7.441 -0.231 1.00 88.12 318 GLY A CA 1
ATOM 2532 C C . GLY A 1 318 ? -6.851 -6.911 0.326 1.00 88.12 318 GLY A C 1
ATOM 2533 O O . GLY A 1 318 ? -7.844 -6.870 -0.397 1.00 88.12 318 GLY A O 1
ATOM 2534 N N . ILE A 1 319 ? -6.888 -6.489 1.592 1.00 82.06 319 ILE A N 1
ATOM 2535 C CA . ILE A 1 319 ? -8.100 -6.024 2.287 1.00 82.06 319 ILE A CA 1
ATOM 2536 C C . ILE A 1 319 ? -8.320 -4.517 2.092 1.00 82.06 319 ILE A C 1
ATOM 2538 O O . ILE A 1 319 ? -7.417 -3.808 1.649 1.00 82.06 319 ILE A O 1
ATOM 2542 N N . CYS A 1 320 ? -9.509 -4.000 2.403 1.00 78.12 320 CYS A N 1
ATOM 2543 C CA . CYS A 1 320 ? -9.765 -2.557 2.389 1.00 78.12 320 CYS A CA 1
ATOM 2544 C C . CYS A 1 320 ? -9.140 -1.848 3.604 1.00 78.12 320 CYS A C 1
ATOM 2546 O O . CYS A 1 320 ? -9.056 -2.430 4.686 1.00 78.12 320 CYS A O 1
ATOM 2548 N N . LEU A 1 321 ? -8.771 -0.573 3.451 1.00 64.38 321 LEU A N 1
ATOM 2549 C CA . LEU A 1 321 ? -8.510 0.324 4.582 1.00 64.38 321 LEU A CA 1
ATOM 2550 C C . LEU A 1 321 ? -9.131 1.697 4.325 1.00 64.38 321 LEU A C 1
ATOM 2552 O O . LEU A 1 321 ? -9.004 2.263 3.236 1.00 64.38 321 LEU A O 1
ATOM 2556 N N . PHE A 1 322 ? -9.769 2.224 5.368 1.00 59.28 322 PHE A N 1
ATOM 2557 C CA . PHE A 1 322 ? -10.314 3.574 5.430 1.00 59.28 322 PHE A CA 1
ATOM 2558 C C . PHE A 1 322 ? -9.431 4.440 6.325 1.00 59.28 322 PHE A C 1
ATOM 2560 O O . PHE A 1 322 ? -9.202 4.077 7.477 1.00 59.28 322 PHE A O 1
ATOM 2567 N N . TRP A 1 323 ? -8.973 5.589 5.823 1.00 44.16 323 TRP A N 1
ATOM 2568 C CA . TRP A 1 323 ? -8.457 6.645 6.690 1.00 44.16 323 TRP A CA 1
ATOM 2569 C C . TRP A 1 323 ? -9.556 7.659 7.003 1.00 44.16 323 TRP A C 1
ATOM 2571 O O . TRP A 1 323 ? -10.262 8.117 6.102 1.00 44.16 323 TRP A O 1
ATOM 2581 N N . LEU A 1 324 ? -9.684 8.008 8.282 1.00 47.19 324 LEU A N 1
ATOM 2582 C CA . LEU A 1 324 ? -10.642 8.979 8.793 1.00 47.19 324 LEU A CA 1
ATOM 2583 C C . LEU A 1 324 ? -9.910 9.965 9.708 1.00 47.19 324 LEU A C 1
ATOM 2585 O O . LEU A 1 324 ? -9.418 9.572 10.761 1.00 47.19 324 LEU A O 1
ATOM 2589 N N . ILE A 1 325 ? -9.917 11.247 9.352 1.00 34.41 325 ILE A N 1
ATOM 2590 C CA . ILE A 1 325 ? -9.901 12.339 10.328 1.00 34.41 325 ILE A CA 1
ATOM 2591 C C . ILE A 1 325 ? -11.073 13.256 9.997 1.00 34.41 325 ILE A C 1
ATOM 2593 O O . ILE A 1 325 ? -11.200 13.760 8.886 1.00 34.41 325 ILE A O 1
ATOM 2597 N N . ASN A 1 326 ? -11.949 13.411 10.982 1.00 29.20 326 ASN A N 1
ATOM 2598 C CA . ASN A 1 326 ? -12.561 14.683 11.339 1.00 29.20 326 ASN A CA 1
ATOM 2599 C C . ASN A 1 326 ? -13.081 14.509 12.764 1.00 29.20 326 ASN A C 1
ATOM 2601 O O . ASN A 1 326 ? -14.209 14.072 12.987 1.00 29.20 326 ASN A O 1
ATOM 2605 N N . LEU A 1 327 ? -12.212 14.789 13.733 1.00 29.89 327 LEU A N 1
ATOM 2606 C CA . LEU A 1 327 ? -12.702 15.309 14.995 1.00 29.89 327 LEU A CA 1
ATOM 2607 C C . LEU A 1 327 ? -12.932 16.800 14.753 1.00 29.89 327 LEU A C 1
ATOM 2609 O O . LEU A 1 327 ? -11.962 17.525 14.531 1.00 29.89 327 LEU A O 1
ATOM 2613 N N . TRP A 1 328 ? -14.214 17.174 14.820 1.00 28.23 328 TRP A N 1
ATOM 2614 C CA . TRP A 1 328 ? -14.794 18.525 14.779 1.00 28.23 328 TRP A CA 1
ATOM 2615 C C . TRP A 1 328 ? -15.076 19.099 13.385 1.00 28.23 328 TRP A C 1
ATOM 2617 O O . TRP A 1 328 ? -14.144 19.515 12.667 1.00 28.23 328 TRP A O 1
#